Protein 4BHQ (pdb70)

B-factor: mean 33.42, std 15.07, range [14.33, 105.82]

Secondary structure (DSSP, 8-state):
---HHHHHHHHHHHS--GGG--SEEEEEEEEEEPPHHHHHHHHHTTGGGG--EEEEEEEEEEESSHHHHHHHHHHTTS-TTEEEEEEEEEEETTTTEEEEEEEEEEE--/--HHHHHHHHHHHS----EEEEEEEEEEPPHHHHHHHHHTTGGGG--EEEEEEEEEEESSHHHHHHHHHHTTS-TTEEEEEEEEEEETTTTEEEEEEEEEEES------

Nearest PDB structures (foldseek):
  4bhq-assembly1_A  TM=1.009E+00  e=3.876E-21  Thermus thermophilus HB8
  4bhq-assembly1_B  TM=9.911E-01  e=1.608E-18  Thermus thermophilus HB8
  2rjz-assembly1_B  TM=4.672E-01  e=9.359E-01  Pseudomonas aeruginosa PAO1
  6lun-assembly1_A  TM=3.447E-01  e=5.238E+00  Homo sapiens
  4bhq-assembly1_B  TM=1.009E+00  e=6.689E-21  Thermus thermophilus HB8

Foldseek 3Di:
DDQVQQVVQVVVQPPADPPSDDQKGWRGKDKDFDDQVVLCVCLVVCALNSARFGMKIKTKIKGQDPVRVVVVQVVQNPDPFKGKAWDDWDQPVVVRIIIGIIMMTGHPD/DLVQQVVQVVVCVPPPHFKGWRGKDKDFDDQVRLVVCLVVCAQNSARFGMKIKTKIKGLDPVRVVVVQVVQPPDSFKGKDWPDWDDDPVVNIIIGIMMMTGHDDDDDDD

Sequence (218 aa):
AVPWSQYLAAFINQIPRAGGRLEVALRSVSARALSEEEAARLAQEGTYDGKRIRVEFALQGEALSREALVRFIRAFETSPRFGIEFQGASLDEGRGLYTFSARVGVTGGVPWSQYLAAFINQIPRLEVALRSVSARALSEEEAARLAQEGTYDGKRIRVEFALQGEALSREALVRFIRAFETSPRFGIEFQGASLDEGRGLYTFSARVGVTGGESGAR

Structure (mmCIF, N/CA/C/O backbone):
data_4BHQ
#
_entry.id   4BHQ
#
_cell.length_a   67.830
_cell.length_b   67.830
_cell.length_c   147.240
_cell.angle_alpha   90.00
_cell.angle_beta   90.00
_cell.angle_gamma   90.00
#
_symmetry.space_group_name_H-M   'I 41'
#
loop_
_entity.id
_entity.type
_entity.pdbx_description
1 polymer 'COMPETENCE PROTEIN PILN'
2 non-polymer 'MAGNESIUM ION'
3 water water
#
loop_
_atom_site.group_PDB
_atom_site.id
_atom_site.type_symbol
_atom_site.label_atom_id
_atom_site.label_alt_id
_atom_site.label_comp_id
_atom_site.label_asym_id
_atom_site.label_entity_id
_atom_site.label_seq_id
_atom_site.pdbx_PDB_ins_code
_atom_site.Cartn_x
_atom_site.Cartn_y
_atom_site.Cartn_z
_atom_site.occupancy
_atom_site.B_iso_or_equiv
_atom_site.auth_seq_id
_atom_site.auth_comp_id
_atom_site.auth_asym_id
_atom_site.auth_atom_id
_atom_site.pdbx_PDB_model_num
ATOM 1 N N . ALA A 1 50 ? 52.035 35.626 -17.479 1.00 54.49 94 ALA A N 1
ATOM 2 C CA . ALA A 1 50 ? 52.053 35.575 -18.963 1.00 55.72 94 ALA A CA 1
ATOM 3 C C . ALA A 1 50 ? 53.502 35.754 -19.452 1.00 49.21 94 ALA A C 1
ATOM 4 O O . ALA A 1 50 ? 54.273 34.814 -19.465 1.00 54.82 94 ALA A O 1
ATOM 6 N N . VAL A 1 51 ? 53.871 36.963 -19.840 1.00 39.23 95 VAL A N 1
ATOM 7 C CA . VAL A 1 51 ? 55.235 37.282 -20.215 1.00 34.44 95 VAL A CA 1
ATOM 8 C C . VAL A 1 51 ? 56.109 37.418 -18.936 1.00 29.42 95 VAL A C 1
ATOM 9 O O . VAL A 1 51 ? 55.812 38.226 -18.070 1.00 31.52 95 VAL A O 1
ATOM 13 N N . PRO A 1 52 ? 57.225 36.680 -18.841 1.00 26.71 96 PRO A N 1
ATOM 14 C CA . PRO A 1 52 ? 58.083 36.863 -17.651 1.00 22.89 96 PRO A CA 1
ATOM 15 C C . PRO A 1 52 ? 58.934 38.175 -17.743 1.00 21.52 96 PRO A C 1
ATOM 16 O O . PRO A 1 52 ? 60.173 38.118 -17.983 1.00 20.90 96 PRO A O 1
ATOM 20 N N . TRP A 1 53 ? 58.273 39.298 -17.559 1.00 19.73 97 TRP A N 1
ATOM 21 C CA . TRP A 1 53 ? 58.912 40.626 -17.684 1.00 21.41 97 TRP A CA 1
ATOM 22 C C . TRP A 1 53 ? 60.125 40.776 -16.863 1.00 19.72 97 TRP A C 1
ATOM 23 O O . TRP A 1 53 ? 61.089 41.380 -17.287 1.00 18.02 97 TRP A O 1
ATOM 34 N N . SER A 1 54 ? 60.123 40.200 -15.652 1.00 17.12 98 SER A N 1
ATOM 35 C CA . SER A 1 54 ? 61.219 40.386 -14.720 1.00 18.82 98 SER A CA 1
ATOM 36 C C . SER A 1 54 ? 62.543 39.806 -15.226 1.00 17.28 98 SER A C 1
ATOM 37 O O . SER A 1 54 ? 63.635 40.352 -14.966 1.00 18.87 98 SER A O 1
ATOM 40 N N . GLN A 1 55 ? 62.436 38.777 -16.037 1.00 19.16 99 GLN A N 1
ATOM 41 C CA . GLN A 1 55 ? 63.644 38.150 -16.675 1.00 21.04 99 GLN A CA 1
ATOM 42 C C . GLN A 1 55 ? 64.114 38.953 -17.905 1.00 19.72 99 GLN A C 1
ATOM 43 O O . GLN A 1 55 ? 65.316 39.074 -18.148 1.00 20.76 99 GLN A O 1
ATOM 49 N N . TYR A 1 56 ? 63.173 39.460 -18.698 1.00 20.36 100 TYR A N 1
ATOM 50 C CA . TYR A 1 56 ? 63.530 40.259 -19.877 1.00 18.89 100 TYR A CA 1
ATOM 51 C C . TYR A 1 56 ? 64.193 41.553 -19.424 1.00 19.50 100 TYR A C 1
ATOM 52 O O . TYR A 1 56 ? 65.178 41.992 -20.008 1.00 19.01 100 TYR A O 1
ATOM 61 N N . LEU A 1 57 ? 63.598 42.192 -18.400 1.00 19.42 101 LEU A N 1
ATOM 62 C CA . LEU A 1 57 ? 64.218 43.402 -17.815 1.00 17.89 101 LEU A CA 1
ATOM 63 C C . LEU A 1 57 ? 65.585 43.091 -17.211 1.00 17.62 101 LEU A C 1
ATOM 64 O O . LEU A 1 57 ? 66.560 43.882 -17.423 1.00 19.97 101 LEU A O 1
ATOM 69 N N . ALA A 1 58 ? 65.712 42.019 -16.466 1.00 17.64 102 ALA A N 1
ATOM 70 C CA . ALA A 1 58 ? 67.095 41.698 -15.941 1.00 19.31 102 ALA A CA 1
ATOM 71 C C . ALA A 1 58 ? 68.093 41.556 -17.105 1.00 17.60 102 ALA A C 1
ATOM 72 O O . ALA A 1 58 ? 69.185 42.068 -17.043 1.00 15.93 102 ALA A O 1
ATOM 74 N N . ALA A 1 59 ? 67.697 40.816 -18.154 1.00 17.06 103 ALA A N 1
ATOM 75 C CA . ALA A 1 59 ? 68.578 40.591 -19.286 1.00 17.17 103 ALA A CA 1
ATOM 76 C C . ALA A 1 59 ? 68.943 41.914 -19.975 1.00 17.43 103 ALA A C 1
ATOM 77 O O . ALA A 1 59 ? 70.095 42.122 -20.352 1.00 18.11 103 ALA A O 1
ATOM 79 N N . PHE A 1 60 ? 67.958 42.780 -20.158 1.00 17.98 104 PHE A N 1
ATOM 80 C CA . PHE A 1 60 ? 68.217 44.122 -20.768 1.00 18.53 104 PHE A CA 1
ATOM 81 C C . PHE A 1 60 ? 69.219 44.897 -19.956 1.00 18.87 104 PHE A C 1
ATOM 82 O O . PHE A 1 60 ? 70.199 45.466 -20.483 1.00 17.69 104 PHE A O 1
ATOM 90 N N . ILE A 1 61 ? 69.021 44.927 -18.626 1.00 17.66 105 ILE A N 1
ATOM 91 C CA . ILE A 1 61 ? 69.955 45.636 -17.757 1.00 16.46 105 ILE A CA 1
ATOM 92 C C . ILE A 1 61 ? 71.362 45.044 -17.809 1.00 18.56 105 ILE A C 1
ATOM 93 O O . ILE A 1 61 ? 72.332 45.781 -17.884 1.00 20.37 105 ILE A O 1
ATOM 98 N N . ASN A 1 62 ? 71.465 43.714 -17.842 1.00 16.73 106 ASN A N 1
ATOM 99 C CA . ASN A 1 62 ? 72.763 43.088 -17.914 1.00 17.73 106 ASN A CA 1
ATOM 100 C C . ASN A 1 62 ? 73.462 43.354 -19.242 1.00 19.19 106 ASN A C 1
ATOM 101 O O . ASN A 1 62 ? 74.703 43.212 -19.332 1.00 19.33 106 ASN A O 1
ATOM 106 N N . GLN A 1 63 ? 72.682 43.690 -20.292 1.00 18.45 107 GLN A N 1
ATOM 107 C CA . GLN A 1 63 ? 73.299 43.953 -21.622 1.00 19.53 107 GLN A CA 1
ATOM 108 C C . GLN A 1 63 ? 73.921 45.361 -21.752 1.00 21.67 107 GLN A C 1
ATOM 109 O O . GLN A 1 63 ? 74.734 45.643 -22.664 1.00 20.56 107 GLN A O 1
ATOM 115 N N . ILE A 1 64 ? 73.499 46.279 -20.882 1.00 19.84 108 ILE A N 1
ATOM 116 C CA . ILE A 1 64 ? 74.008 47.638 -20.916 1.00 18.47 108 ILE A CA 1
ATOM 117 C C . ILE A 1 64 ? 75.500 47.610 -20.670 1.00 20.16 108 ILE A C 1
ATOM 118 O O . ILE A 1 64 ? 75.943 47.074 -19.703 1.00 23.40 108 ILE A O 1
ATOM 123 N N . PRO A 1 65 ? 76.315 48.193 -21.595 1.00 25.69 109 PRO A N 1
ATOM 124 C CA . PRO A 1 65 ? 77.761 47.929 -21.468 1.00 24.67 109 PRO A CA 1
ATOM 125 C C . PRO A 1 65 ? 78.380 48.686 -20.360 1.00 25.13 109 PRO A C 1
ATOM 126 O O . PRO A 1 65 ? 78.000 49.860 -20.127 1.00 23.31 109 PRO A O 1
ATOM 130 N N . ARG A 1 66 ? 79.336 48.048 -19.653 1.00 26.59 110 ARG A N 1
ATOM 131 C CA . ARG A 1 66 ? 80.120 48.780 -18.648 1.00 29.58 110 ARG A CA 1
ATOM 132 C C . ARG A 1 66 ? 81.589 48.781 -19.171 1.00 35.17 110 ARG A C 1
ATOM 133 O O . ARG A 1 66 ? 81.945 47.974 -20.040 1.00 31.74 110 ARG A O 1
ATOM 141 N N . ALA A 1 67 ? 82.413 49.662 -18.648 1.00 42.13 111 ALA A N 1
ATOM 142 C CA . ALA A 1 67 ? 83.820 49.700 -19.036 1.00 49.74 111 ALA A CA 1
ATOM 143 C C . ALA A 1 67 ? 84.506 48.336 -18.864 1.00 48.74 111 ALA A C 1
ATOM 144 O O . ALA A 1 67 ? 84.231 47.564 -17.922 1.00 53.07 111 ALA A O 1
ATOM 146 N N . GLY A 1 68 ? 85.341 48.007 -19.845 1.00 45.57 112 GLY A N 1
ATOM 147 C CA . GLY A 1 68 ? 86.114 46.755 -19.825 1.00 41.17 112 GLY A CA 1
ATOM 148 C C . GLY A 1 68 ? 85.290 45.559 -20.253 1.00 39.91 112 GLY A C 1
ATOM 149 O O . GLY A 1 68 ? 85.772 44.446 -20.181 1.00 40.68 112 GLY A O 1
ATOM 150 N N . GLY A 1 69 ? 84.045 45.762 -20.684 1.00 35.32 113 GLY A N 1
ATOM 151 C CA . GLY A 1 69 ? 83.183 44.630 -21.051 1.00 33.90 113 GLY A CA 1
ATOM 152 C C . GLY A 1 69 ? 82.705 43.866 -19.803 1.00 37.98 113 GLY A C 1
ATOM 153 O O . GLY A 1 69 ? 82.045 42.830 -19.908 1.00 40.95 113 GLY A O 1
ATOM 154 N N . ARG A 1 70 ? 82.975 44.397 -18.612 1.00 37.95 114 ARG A N 1
ATOM 155 C CA . ARG A 1 70 ? 82.701 43.630 -17.409 1.00 41.33 114 ARG A CA 1
ATOM 156 C C . ARG A 1 70 ? 81.306 43.801 -16.776 1.00 41.54 114 ARG A C 1
ATOM 157 O O . ARG A 1 70 ? 80.553 44.709 -17.121 1.00 39.64 114 ARG A O 1
ATOM 165 N N . LEU A 1 71 ? 80.938 42.868 -15.901 1.00 33.07 115 LEU A N 1
ATOM 166 C CA . LEU A 1 71 ? 79.630 42.934 -15.237 1.00 25.44 115 LEU A CA 1
ATOM 167 C C . LEU A 1 71 ? 79.770 42.378 -13.815 1.00 25.39 115 LEU A C 1
ATOM 168 O O . LEU A 1 71 ? 79.591 41.181 -13.612 1.00 21.29 115 LEU A O 1
ATOM 173 N N . GLU A 1 72 ? 80.069 43.212 -12.834 1.00 21.95 116 GLU A N 1
ATOM 174 C CA . GLU A 1 72 ? 80.393 42.664 -11.532 1.00 25.76 116 GLU A CA 1
ATOM 175 C C . GLU A 1 72 ? 79.160 42.218 -10.740 1.00 22.64 116 GLU A C 1
ATOM 176 O O . GLU A 1 72 ? 79.284 41.428 -9.818 1.00 22.71 116 GLU A O 1
ATOM 182 N N . VAL A 1 73 ? 78.013 42.768 -11.093 1.00 21.53 117 VAL A N 1
ATOM 183 C CA . VAL A 1 73 ? 76.697 42.350 -10.609 1.00 21.68 117 VAL A CA 1
AT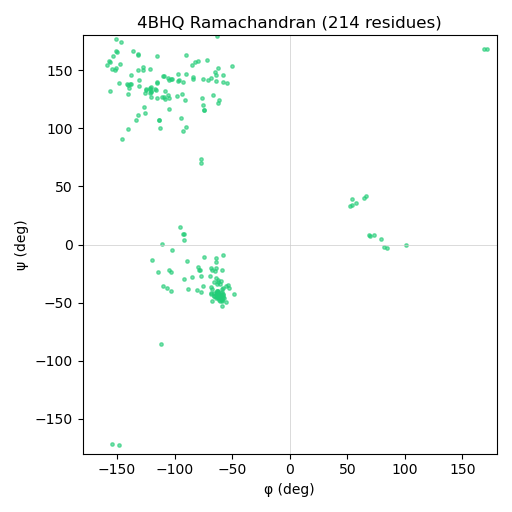OM 184 C C . VAL A 1 73 ? 75.757 42.069 -11.778 1.00 22.06 117 VAL A C 1
ATOM 185 O O . VAL A 1 73 ? 75.471 42.954 -12.628 1.00 22.18 117 VAL A O 1
ATOM 189 N N . ALA A 1 74 ? 75.297 40.831 -11.862 1.00 18.71 118 ALA A N 1
ATOM 190 C CA . ALA A 1 74 ? 74.314 40.471 -12.913 1.00 20.71 118 ALA A CA 1
ATOM 191 C C . ALA A 1 74 ? 72.966 40.235 -12.300 1.00 23.69 118 ALA A C 1
ATOM 192 O O . ALA A 1 74 ? 72.838 39.480 -11.308 1.00 20.35 118 ALA A O 1
ATOM 194 N N . LEU A 1 75 ? 71.919 40.825 -12.884 1.00 22.23 119 LEU A N 1
ATOM 195 C CA . LEU A 1 75 ? 70.593 40.583 -12.350 1.00 23.39 119 LEU A CA 1
ATOM 196 C C . LEU A 1 75 ? 69.954 39.368 -13.040 1.00 21.82 119 LEU A C 1
ATOM 197 O O . LEU A 1 75 ? 70.134 39.158 -14.227 1.00 23.43 119 LEU A O 1
ATOM 202 N N . ARG A 1 76 ? 69.138 38.615 -12.295 1.00 20.00 120 ARG A N 1
ATOM 203 C CA . ARG A 1 76 ? 68.438 37.457 -12.792 1.00 18.15 120 ARG A CA 1
ATOM 204 C C . ARG A 1 76 ? 66.952 37.686 -12.792 1.00 21.30 120 ARG A C 1
ATOM 205 O O . ARG A 1 76 ? 66.177 37.023 -13.544 1.00 22.21 120 ARG A O 1
ATOM 213 N N . SER A 1 77 ? 66.505 38.602 -11.941 1.00 19.94 121 SER A N 1
ATOM 214 C CA . SER A 1 77 ? 65.081 38.945 -11.917 1.00 19.98 121 SER A CA 1
ATOM 215 C C . SER A 1 77 ? 64.934 40.322 -11.362 1.00 20.16 121 SER A C 1
ATOM 216 O O . SER A 1 77 ? 65.553 40.672 -10.353 1.00 19.60 121 SER A O 1
ATOM 219 N N . VAL A 1 78 ? 64.150 41.141 -12.040 1.00 20.72 122 VAL A N 1
ATOM 220 C CA . VAL A 1 78 ? 63.843 42.471 -11.526 1.00 21.80 122 VAL A CA 1
ATOM 221 C C . VAL A 1 78 ? 62.339 42.691 -11.668 1.00 23.89 122 VAL A C 1
ATOM 222 O O . VAL A 1 78 ? 61.837 42.919 -12.799 1.00 20.17 122 VAL A O 1
ATOM 226 N N . SER A 1 79 ? 61.616 42.654 -10.558 1.00 20.52 123 SER A N 1
ATOM 227 C CA . SER A 1 79 ? 60.149 42.812 -10.604 1.00 19.71 123 SER A CA 1
ATOM 228 C C . SER A 1 79 ? 59.832 44.160 -9.982 1.00 20.79 123 SER A C 1
ATOM 229 O O . SER A 1 79 ? 60.515 44.622 -9.103 1.00 26.51 123 SER A O 1
ATOM 232 N N . ALA A 1 80 ? 58.836 44.843 -10.476 1.00 23.35 124 ALA A N 1
ATOM 233 C CA . ALA A 1 80 ? 58.466 46.160 -9.976 1.00 25.31 124 ALA A CA 1
ATOM 234 C C . ALA A 1 80 ? 57.025 46.111 -9.509 1.00 27.54 124 ALA A C 1
ATOM 235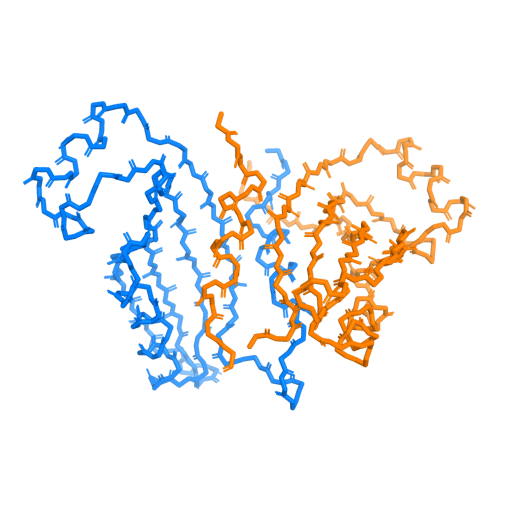 O O . ALA A 1 80 ? 56.233 45.344 -10.037 1.00 27.73 124 ALA A O 1
ATOM 237 N N . ARG A 1 81 ? 56.673 46.943 -8.527 1.00 25.34 125 ARG A N 1
ATOM 238 C CA . ARG A 1 81 ? 55.270 47.065 -8.164 1.00 27.53 125 ARG A CA 1
ATOM 239 C C . ARG A 1 81 ? 55.037 48.437 -7.546 1.00 28.16 125 ARG A C 1
ATOM 240 O O . ARG A 1 81 ? 55.927 48.991 -6.930 1.00 26.90 125 ARG A O 1
ATOM 248 N N . ALA A 1 82 ? 53.819 48.954 -7.691 1.00 32.75 126 ALA A N 1
ATOM 249 C CA . ALA A 1 82 ? 53.488 50.268 -7.077 1.00 30.98 126 ALA A CA 1
ATOM 250 C C . ALA A 1 82 ? 52.825 50.058 -5.749 1.00 30.53 126 ALA A C 1
ATOM 251 O O . ALA A 1 82 ? 52.060 49.140 -5.568 1.00 34.57 126 ALA A O 1
ATOM 253 N N . LEU A 1 83 ? 53.154 50.900 -4.790 1.00 33.88 127 LEU A N 1
ATOM 254 C CA . LEU A 1 83 ? 52.597 50.749 -3.423 1.00 37.34 127 LEU A CA 1
ATOM 255 C C . LEU A 1 83 ? 51.327 51.601 -3.261 1.00 41.26 127 LEU A C 1
ATOM 256 O O . LEU A 1 83 ? 51.320 52.779 -3.605 1.00 35.14 127 LEU A O 1
ATOM 261 N N . SER A 1 84 ? 50.246 50.977 -2.755 1.00 43.44 128 SER A N 1
ATOM 262 C CA . SER A 1 84 ? 49.137 51.749 -2.152 1.00 42.45 128 SER A CA 1
ATOM 263 C C . SER A 1 84 ? 49.670 52.745 -1.130 1.00 44.26 128 SER A C 1
ATOM 264 O O . SER A 1 84 ? 50.767 52.579 -0.517 1.00 42.37 128 SER A O 1
ATOM 267 N N . GLU A 1 85 ? 48.917 53.808 -0.939 1.00 53.98 129 GLU A N 1
ATOM 268 C CA . GLU A 1 85 ? 49.268 54.886 0.007 1.00 57.97 129 GLU A CA 1
ATOM 269 C C . GLU A 1 85 ? 49.404 54.317 1.423 1.00 48.35 129 GLU A C 1
ATOM 270 O O . GLU A 1 85 ? 50.307 54.697 2.181 1.00 44.16 129 GLU A O 1
ATOM 276 N N . GLU A 1 86 ? 48.518 53.377 1.739 1.00 53.71 130 GLU A N 1
ATOM 277 C CA . GLU A 1 86 ? 48.478 52.711 3.044 1.00 54.52 130 GLU A CA 1
ATOM 278 C C . GLU A 1 86 ? 49.740 51.931 3.268 1.00 52.49 130 GLU A C 1
ATOM 279 O O . GLU A 1 86 ? 50.331 51.992 4.347 1.00 54.99 130 GLU A O 1
ATOM 285 N N . GLU A 1 87 ? 50.164 51.185 2.244 1.00 50.61 131 GLU A N 1
ATOM 286 C CA . GLU A 1 87 ? 51.336 50.342 2.435 1.00 52.88 131 GLU A CA 1
ATOM 287 C C . GLU A 1 87 ? 52.571 51.238 2.590 1.00 46.70 131 GLU A C 1
ATOM 288 O O . GLU A 1 87 ? 53.422 51.021 3.493 1.00 44.70 131 GLU A O 1
ATOM 294 N N . ALA A 1 88 ? 52.636 52.276 1.760 1.00 39.08 132 ALA A N 1
ATOM 295 C CA . ALA A 1 88 ? 53.774 53.198 1.855 1.00 40.23 132 ALA A CA 1
ATOM 296 C C . ALA A 1 88 ? 53.821 53.848 3.219 1.00 40.88 132 ALA A C 1
ATOM 297 O O . ALA A 1 88 ? 54.896 53.975 3.829 1.00 41.74 132 ALA A O 1
ATOM 299 N N . ALA A 1 89 ? 52.649 54.272 3.720 1.00 49.01 133 ALA A N 1
ATOM 300 C CA . ALA A 1 89 ? 52.564 54.813 5.096 1.00 50.55 133 ALA A CA 1
ATOM 301 C C . ALA A 1 89 ? 53.031 53.811 6.199 1.00 47.15 133 ALA A C 1
ATOM 302 O O . ALA A 1 89 ? 53.872 54.143 7.018 1.00 52.46 133 ALA A O 1
ATOM 304 N N . ARG A 1 90 ? 52.542 52.571 6.161 1.00 43.75 134 ARG A N 1
ATOM 305 C CA . ARG A 1 90 ? 53.016 51.528 7.081 1.00 40.72 134 ARG A CA 1
ATOM 306 C C . ARG A 1 90 ? 54.496 51.226 6.977 1.00 42.18 134 ARG A C 1
ATOM 307 O O . ARG A 1 90 ? 55.171 51.036 8.014 1.00 47.51 134 ARG A O 1
ATOM 315 N N . LEU A 1 91 ? 55.025 51.127 5.747 1.00 36.61 135 LEU A N 1
ATOM 316 C CA . LEU A 1 91 ? 56.498 50.863 5.578 1.00 34.72 135 LEU A CA 1
ATOM 317 C C . LEU A 1 91 ? 57.302 52.010 6.149 1.00 30.52 135 LEU A C 1
ATOM 318 O O . LEU A 1 91 ? 58.354 51.786 6.768 1.00 39.30 135 LEU A O 1
ATOM 323 N N . ALA A 1 92 ? 56.860 53.240 5.890 1.00 33.11 136 ALA A N 1
ATOM 324 C CA . ALA A 1 92 ? 57.572 54.406 6.355 1.00 39.08 136 ALA A CA 1
ATOM 325 C C . ALA A 1 92 ? 57.590 54.424 7.893 1.00 46.58 136 ALA A C 1
ATOM 326 O O . ALA A 1 92 ? 58.612 54.808 8.478 1.00 42.12 136 ALA A O 1
ATOM 328 N N . GLN A 1 93 ? 56.477 54.052 8.531 1.00 56.82 137 GLN A N 1
ATOM 329 C CA . GLN A 1 93 ? 56.395 54.124 9.999 1.00 60.60 137 GLN A CA 1
ATOM 330 C C . GLN A 1 93 ? 57.189 52.982 10.587 1.00 66.28 137 GLN A C 1
ATOM 331 O O . GLN A 1 93 ? 57.840 53.139 11.622 1.00 68.35 137 GLN A O 1
ATOM 337 N N . GLU A 1 94 ? 57.162 51.841 9.906 1.00 63.84 138 GLU A N 1
ATOM 338 C CA . 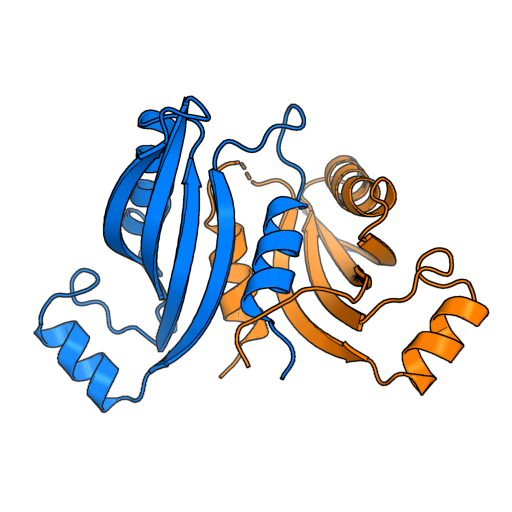GLU A 1 94 ? 57.967 50.697 10.311 1.00 56.95 138 GLU A CA 1
ATOM 339 C C . GLU A 1 94 ? 59.472 50.964 10.213 1.00 54.99 138 GLU A C 1
ATOM 340 O O . GLU A 1 94 ? 60.272 50.180 10.721 1.00 55.10 138 GLU A O 1
ATOM 346 N N . GLY A 1 95 ? 59.868 52.068 9.566 1.00 49.26 139 GLY A N 1
ATOM 347 C CA . GLY A 1 95 ? 61.309 52.375 9.408 1.00 44.43 139 GLY A CA 1
ATOM 348 C C . GLY A 1 95 ? 62.030 51.725 8.230 1.00 44.62 139 GLY A C 1
ATOM 349 O O . GLY A 1 95 ? 63.198 51.986 8.003 1.00 46.99 139 GLY A O 1
ATOM 350 N N . THR A 1 96 ? 61.333 50.887 7.460 1.00 42.51 140 THR A N 1
ATOM 351 C CA . THR A 1 96 ? 61.910 50.319 6.257 1.00 41.55 140 THR A CA 1
ATOM 352 C C . THR A 1 96 ? 62.350 51.458 5.299 1.00 39.21 140 THR A C 1
ATOM 353 O O . THR A 1 96 ? 61.706 52.511 5.238 1.00 41.08 140 THR A O 1
ATOM 357 N N . TYR A 1 97 ? 63.442 51.233 4.566 1.00 36.59 141 TYR A N 1
ATOM 358 C CA . TYR A 1 97 ? 63.935 52.225 3.614 1.00 36.49 141 TYR A CA 1
ATOM 359 C C . TYR A 1 97 ? 64.136 53.572 4.321 1.00 42.37 141 TYR A C 1
ATOM 360 O O . TYR A 1 97 ? 63.837 54.631 3.745 1.00 38.52 141 TYR A O 1
ATOM 369 N N . ASP A 1 98 ? 64.641 53.510 5.559 1.00 45.61 142 ASP A N 1
ATOM 370 C CA . ASP A 1 98 ? 64.950 54.688 6.399 1.00 51.20 142 ASP A CA 1
ATOM 371 C C . ASP A 1 98 ? 63.798 55.617 6.517 1.00 48.72 142 ASP A C 1
ATOM 372 O O . ASP A 1 98 ? 64.000 56.828 6.530 1.00 52.32 142 ASP A O 1
ATOM 377 N N . GLY A 1 99 ? 62.593 55.076 6.521 1.00 44.75 143 GLY A N 1
ATOM 378 C CA . GLY A 1 99 ? 61.399 55.902 6.672 1.00 40.69 143 GLY A CA 1
ATOM 379 C C . GLY A 1 99 ? 61.040 56.814 5.529 1.00 41.83 143 GLY A C 1
ATOM 380 O O . GLY A 1 99 ? 60.099 57.589 5.633 1.00 45.16 143 GLY A O 1
ATOM 381 N N . LYS A 1 100 ? 61.733 56.702 4.399 1.00 43.21 144 LYS A N 1
ATOM 382 C CA . LYS A 1 100 ? 61.260 57.349 3.180 1.00 41.08 144 LYS A CA 1
ATOM 383 C C . LYS A 1 100 ? 59.914 56.760 2.736 1.00 42.91 144 LYS A C 1
ATOM 384 O O . LYS A 1 100 ? 59.640 55.576 2.976 1.00 38.94 144 LYS A O 1
ATOM 390 N N . ARG A 1 101 ? 59.066 57.594 2.157 1.00 44.19 145 ARG A N 1
ATOM 391 C CA . ARG A 1 101 ? 57.812 57.118 1.686 1.00 54.93 145 ARG A CA 1
ATOM 392 C C . ARG A 1 101 ? 57.969 56.762 0.196 1.00 51.16 145 ARG A C 1
ATOM 393 O O . ARG A 1 101 ? 58.039 57.610 -0.706 1.00 51.00 145 ARG A O 1
ATOM 401 N N . ILE A 1 102 ? 57.946 55.447 -0.003 1.00 42.01 146 ILE A N 1
ATOM 402 C CA . ILE A 1 102 ? 58.244 54.810 -1.240 1.00 34.03 146 ILE A CA 1
ATOM 403 C C . ILE A 1 102 ? 57.014 54.810 -2.092 1.00 36.11 146 ILE A C 1
ATOM 404 O O . ILE A 1 102 ? 55.897 54.609 -1.613 1.00 38.51 146 ILE A O 1
ATOM 409 N N . ARG A 1 103 ? 57.225 54.976 -3.388 1.00 35.49 147 ARG A N 1
ATOM 410 C CA . ARG A 1 103 ? 56.131 54.901 -4.342 1.00 33.09 147 ARG A CA 1
ATOM 411 C C . ARG A 1 103 ? 56.170 53.569 -5.169 1.00 34.21 147 ARG A C 1
ATOM 412 O O . ARG A 1 103 ? 55.148 52.965 -5.486 1.00 27.60 147 ARG A O 1
ATOM 420 N N . VAL A 1 104 ? 57.382 53.131 -5.509 1.00 30.20 148 VAL A N 1
ATOM 421 C CA . VAL A 1 104 ? 57.560 51.910 -6.260 1.00 29.16 148 VAL A CA 1
ATOM 422 C C . VAL A 1 104 ? 58.621 51.000 -5.606 1.00 23.80 148 VAL A C 1
ATOM 423 O O . VAL A 1 104 ? 59.631 51.469 -5.099 1.00 24.86 148 VAL A O 1
ATOM 427 N N . GLU A 1 105 ? 58.374 49.707 -5.632 1.00 21.25 149 GLU A N 1
ATOM 428 C CA . GLU A 1 105 ? 59.360 48.772 -5.102 1.00 22.86 149 GLU A CA 1
ATOM 429 C C . GLU A 1 105 ? 59.805 47.777 -6.156 1.00 23.05 149 GLU A C 1
ATOM 430 O O . GLU A 1 105 ? 58.960 47.167 -6.847 1.00 25.25 149 GLU A O 1
ATOM 436 N N . PHE A 1 106 ? 61.119 47.568 -6.217 1.00 20.45 150 PHE A N 1
ATOM 437 C CA . PHE A 1 106 ? 61.716 46.575 -7.122 1.00 21.70 150 PHE A CA 1
ATOM 438 C C . PHE A 1 106 ? 62.217 45.410 -6.305 1.00 22.12 150 PHE A C 1
ATOM 439 O O . PHE A 1 106 ? 62.971 45.615 -5.363 1.00 25.61 150 PHE A O 1
ATOM 447 N N . ALA A 1 107 ? 61.775 44.207 -6.632 1.00 20.55 151 ALA A N 1
ATOM 448 C CA . ALA A 1 107 ? 62.359 43.011 -6.014 1.00 20.94 151 ALA A CA 1
ATOM 449 C C . ALA A 1 107 ? 63.409 42.395 -6.927 1.00 21.52 151 ALA A C 1
ATOM 450 O O . ALA A 1 107 ? 63.135 42.121 -8.117 1.00 19.83 151 ALA A O 1
ATOM 452 N N . LEU A 1 108 ? 64.594 42.171 -6.377 1.00 16.46 152 LEU A N 1
ATOM 453 C CA . LEU A 1 108 ? 65.791 41.802 -7.135 1.00 19.88 152 LEU A CA 1
ATOM 454 C C . LEU A 1 108 ? 66.360 40.459 -6.711 1.00 18.39 152 LEU A C 1
ATOM 455 O O . LEU A 1 108 ? 66.588 40.227 -5.481 1.00 19.42 152 LEU A O 1
ATOM 460 N N . GLN A 1 109 ? 66.630 39.620 -7.696 1.00 17.69 153 GLN A N 1
ATOM 461 C CA . GLN A 1 109 ? 67.470 38.405 -7.489 1.00 18.21 153 GLN A CA 1
ATOM 462 C C . GLN A 1 109 ? 68.667 38.629 -8.355 1.00 22.03 153 GLN A C 1
ATOM 463 O O . GLN A 1 109 ? 68.533 39.017 -9.562 1.00 21.66 153 GLN A O 1
ATOM 469 N N . GLY A 1 110 ? 69.851 38.394 -7.824 1.00 18.00 154 GLY A N 1
ATOM 470 C CA . GLY A 1 110 ? 71.060 38.621 -8.616 1.00 18.96 154 GLY A CA 1
ATOM 471 C C . GLY A 1 110 ? 72.268 37.806 -8.215 1.00 20.11 154 GLY A C 1
ATOM 472 O O . GLY A 1 110 ? 72.193 36.908 -7.345 1.00 18.23 154 GLY A O 1
ATOM 473 N N . GLU A 1 111 ? 73.387 38.136 -8.801 1.00 22.46 155 GLU A N 1
ATOM 474 C CA . GLU A 1 111 ? 74.657 37.446 -8.619 1.00 19.73 155 GLU A CA 1
ATOM 475 C C . GLU A 1 111 ? 75.694 38.571 -8.600 1.00 22.33 155 GLU A C 1
ATOM 476 O O . GLU A 1 111 ? 75.611 39.477 -9.440 1.00 24.41 155 GLU A O 1
ATOM 482 N N . ALA A 1 112 ? 76.665 38.456 -7.691 1.00 19.55 156 ALA A N 1
ATOM 483 C CA . ALA A 1 112 ? 77.738 39.424 -7.535 1.00 19.50 156 ALA A CA 1
ATOM 484 C C . ALA A 1 112 ? 79.048 38.663 -7.644 1.00 21.58 156 ALA A C 1
ATOM 485 O O . ALA A 1 112 ? 79.219 37.550 -7.061 1.00 21.09 156 ALA A O 1
ATOM 487 N N . LEU A 1 113 ? 79.979 39.205 -8.425 1.00 20.71 157 LEU A N 1
ATOM 488 C CA . LEU A 1 113 ? 81.260 38.563 -8.676 1.00 23.57 157 LEU A CA 1
ATOM 489 C C . LEU A 1 113 ? 82.096 38.402 -7.364 1.00 22.28 157 LEU A C 1
ATOM 490 O O . LEU A 1 113 ? 82.912 37.507 -7.248 1.00 25.85 157 LEU A O 1
ATOM 495 N N . SER A 1 114 ? 81.935 39.305 -6.423 1.00 23.33 158 SER A N 1
ATOM 496 C CA . SER A 1 114 ? 82.744 39.284 -5.204 1.00 25.80 158 SER A CA 1
ATOM 497 C C . SER A 1 114 ? 81.890 39.900 -4.130 1.00 24.24 158 SER A C 1
ATOM 498 O O . SER A 1 114 ? 80.877 40.583 -4.445 1.00 23.10 158 SER A O 1
ATOM 501 N N . ARG A 1 115 ? 82.311 39.736 -2.876 1.00 23.23 159 ARG A N 1
ATOM 502 C CA . ARG A 1 115 ? 81.667 40.373 -1.674 1.00 25.30 159 ARG A CA 1
ATOM 503 C C . ARG A 1 115 ? 81.697 41.900 -1.844 1.00 23.81 159 ARG A C 1
ATOM 504 O O . ARG A 1 115 ? 80.737 42.613 -1.539 1.00 22.60 159 ARG A O 1
ATOM 512 N N . GLU A 1 116 ? 82.827 42.392 -2.352 1.00 20.77 160 GLU A N 1
ATOM 513 C CA . GLU A 1 116 ? 83.046 43.855 -2.506 1.00 24.84 160 GLU A CA 1
ATOM 514 C C . GLU A 1 116 ? 82.066 44.429 -3.601 1.00 21.40 160 GLU A C 1
ATOM 515 O O . GLU A 1 116 ? 81.535 45.510 -3.437 1.00 21.93 160 GLU A O 1
ATOM 521 N N . ALA A 1 117 ? 81.821 43.687 -4.679 1.00 22.36 161 ALA A N 1
ATOM 522 C CA . ALA A 1 117 ? 80.836 44.139 -5.720 1.00 20.58 161 ALA A CA 1
ATOM 523 C C . ALA A 1 117 ? 79.434 44.230 -5.126 1.00 20.39 161 ALA A C 1
ATOM 524 O O . ALA A 1 117 ? 78.690 45.159 -5.372 1.00 19.33 161 ALA A O 1
ATOM 526 N N . LEU A 1 118 ? 79.097 43.250 -4.271 1.00 22.19 162 LEU A N 1
ATOM 527 C CA . LEU A 1 118 ? 77.771 43.245 -3.596 1.00 22.66 162 LEU A CA 1
ATOM 528 C C . LEU A 1 118 ? 77.634 44.465 -2.665 1.00 23.86 162 LEU A C 1
ATOM 529 O O . LEU A 1 118 ? 76.615 45.176 -2.667 1.00 23.34 162 LEU A O 1
ATOM 534 N N . VAL A 1 119 ? 78.670 44.712 -1.882 1.00 21.25 163 VAL A N 1
ATOM 535 C CA . VAL A 1 119 ? 78.648 45.889 -0.989 1.00 24.31 163 VAL A CA 1
ATOM 536 C C . VAL A 1 119 ? 78.531 47.208 -1.765 1.00 20.43 163 VAL A C 1
ATOM 537 O O . VAL A 1 119 ? 77.739 48.075 -1.400 1.00 20.84 163 VAL A O 1
ATOM 541 N N . ARG A 1 120 ? 79.292 47.355 -2.838 1.00 20.73 164 ARG A N 1
ATOM 542 C CA . ARG A 1 120 ? 79.117 48.567 -3.715 1.00 24.16 164 ARG A CA 1
ATOM 543 C C . ARG A 1 120 ? 77.700 48.717 -4.275 1.00 20.88 164 ARG A C 1
ATOM 544 O O . ARG A 1 120 ? 77.169 49.823 -4.347 1.00 22.80 164 ARG A O 1
ATOM 552 N N . PHE A 1 121 ? 77.070 47.591 -4.625 1.00 21.80 165 PHE A N 1
ATOM 553 C CA . PHE A 1 121 ? 75.695 47.620 -5.185 1.00 20.82 165 PHE A CA 1
ATOM 554 C C . PHE A 1 121 ? 74.760 48.077 -4.106 1.00 25.68 165 PHE A C 1
ATOM 555 O O . PHE A 1 121 ? 73.908 48.997 -4.323 1.00 22.95 165 PHE A O 1
ATOM 563 N N . ILE A 1 122 ? 74.880 47.466 -2.920 1.00 21.80 166 ILE A N 1
ATOM 564 C CA . ILE A 1 122 ? 73.982 47.843 -1.828 1.00 21.60 166 ILE A CA 1
ATOM 565 C C . ILE A 1 122 ? 74.151 49.325 -1.502 1.00 23.50 166 ILE A C 1
ATOM 566 O O . ILE A 1 122 ? 73.135 50.071 -1.385 1.00 25.01 166 ILE A O 1
ATOM 571 N N . ARG A 1 123 ? 75.391 49.771 -1.390 1.00 23.98 167 ARG A N 1
ATOM 572 C CA . ARG A 1 123 ? 75.650 51.185 -0.951 1.00 27.77 167 ARG A CA 1
ATOM 573 C C . ARG A 1 123 ? 75.141 52.186 -1.976 1.00 30.72 167 ARG A C 1
ATOM 574 O O . ARG A 1 123 ? 74.732 53.267 -1.601 1.00 30.05 167 ARG A O 1
ATOM 582 N N . ALA A 1 124 ? 75.177 51.827 -3.280 1.00 26.06 168 ALA A N 1
ATOM 583 C CA . ALA A 1 124 ? 74.627 52.764 -4.307 1.00 25.51 168 ALA A CA 1
ATOM 584 C C . ALA A 1 124 ? 73.224 53.147 -3.961 1.00 27.22 168 ALA A C 1
ATOM 585 O O . ALA A 1 124 ? 72.772 54.248 -4.273 1.00 28.24 168 ALA A O 1
ATOM 587 N N . PHE A 1 125 ? 72.452 52.210 -3.368 1.00 21.60 169 PHE A N 1
ATOM 588 C CA . PHE A 1 125 ? 71.050 52.542 -3.110 1.00 23.56 169 PHE A CA 1
ATOM 589 C C . PHE A 1 125 ? 70.802 53.153 -1.713 1.00 31.44 169 PHE A C 1
ATOM 590 O O . PHE A 1 125 ? 69.674 53.402 -1.337 1.00 34.30 169 PHE A O 1
ATOM 598 N N . GLU A 1 126 ? 71.866 53.374 -0.956 1.00 33.07 170 GLU A N 1
ATOM 599 C CA . GLU A 1 126 ? 71.720 53.973 0.366 1.00 43.28 170 GLU A CA 1
ATOM 600 C C . GLU A 1 126 ? 72.114 55.435 0.392 1.00 42.33 170 GLU A C 1
ATOM 601 O O . GLU A 1 126 ? 71.665 56.160 1.242 1.00 51.94 170 GLU A O 1
ATOM 607 N N . THR A 1 127 ? 72.945 55.843 -0.554 1.00 48.09 171 THR A N 1
ATOM 608 C CA . THR A 1 127 ? 73.497 57.156 -0.575 1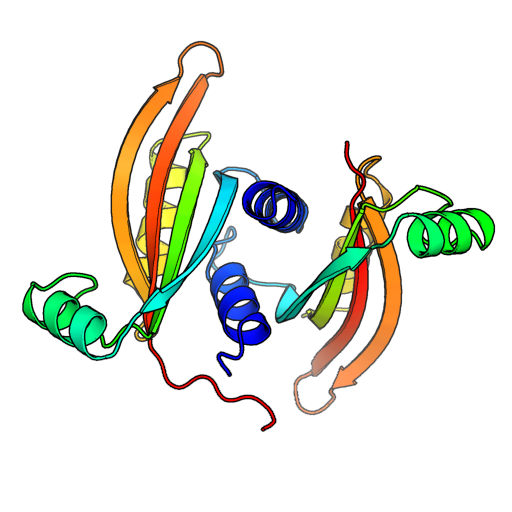.00 49.52 171 THR A CA 1
ATOM 609 C C . THR A 1 127 ? 72.658 58.046 -1.478 1.00 57.69 171 THR A C 1
ATOM 610 O O . THR A 1 127 ? 73.113 59.119 -1.862 1.00 58.77 171 THR A O 1
ATOM 614 N N . SER A 1 128 ? 71.443 57.622 -1.836 1.00 50.75 172 SER A N 1
ATOM 615 C CA . SER A 1 128 ? 70.586 58.503 -2.600 1.00 45.10 172 SER A CA 1
ATOM 616 C C . SER A 1 128 ? 69.268 58.816 -1.890 1.00 47.05 172 SER A C 1
ATOM 617 O O . SER A 1 128 ? 68.596 57.909 -1.392 1.00 47.36 172 SER A O 1
ATOM 620 N N . PRO A 1 129 ? 68.861 60.089 -1.891 1.00 46.54 173 PRO A N 1
ATOM 621 C CA . PRO A 1 129 ? 67.593 60.521 -1.292 1.00 45.46 173 PRO A CA 1
ATOM 622 C C . PRO A 1 129 ? 66.393 59.920 -1.998 1.00 42.26 173 PRO A C 1
ATOM 623 O O . PRO A 1 129 ? 65.302 59.887 -1.447 1.00 43.12 173 PRO A O 1
ATOM 627 N N . ARG A 1 130 ? 66.575 59.464 -3.236 1.00 36.29 174 ARG A N 1
ATOM 628 C CA . ARG A 1 130 ? 65.425 58.944 -3.961 1.00 36.03 174 ARG A CA 1
ATOM 629 C C . ARG A 1 130 ? 65.201 57.396 -3.719 1.00 28.70 174 ARG A C 1
ATOM 630 O O . ARG A 1 130 ? 64.177 56.862 -4.045 1.00 29.52 174 ARG A O 1
ATOM 638 N N . PHE A 1 131 ? 66.216 56.730 -3.147 1.00 23.37 175 PHE A N 1
ATOM 639 C CA . PHE A 1 131 ? 66.233 55.275 -3.017 1.00 25.77 175 PHE A CA 1
ATOM 640 C C . PHE A 1 131 ? 66.494 54.796 -1.613 1.00 26.50 175 PHE A C 1
ATOM 641 O O . PHE A 1 131 ? 67.122 55.489 -0.831 1.00 24.59 175 PHE A O 1
ATOM 649 N N . GLY A 1 132 ? 65.938 53.618 -1.289 1.00 24.68 176 GLY A N 1
ATOM 650 C CA . GLY A 1 132 ? 66.308 52.867 -0.107 1.00 24.16 176 GLY A CA 1
ATOM 651 C C . GLY A 1 132 ? 66.529 51.443 -0.590 1.00 26.52 176 GLY A C 1
ATOM 652 O O . GLY A 1 132 ? 66.081 51.067 -1.694 1.00 21.31 176 GLY A O 1
ATOM 653 N N . ILE A 1 133 ? 67.201 50.645 0.217 1.00 23.60 177 ILE A N 1
ATOM 654 C CA . ILE A 1 133 ? 67.390 49.228 -0.124 1.00 22.77 177 ILE A CA 1
ATOM 655 C C . ILE A 1 133 ? 67.177 48.381 1.135 1.00 26.31 177 ILE A C 1
ATOM 656 O O . ILE A 1 133 ? 67.621 48.767 2.240 1.00 26.60 177 ILE A O 1
ATOM 661 N N . GLU A 1 134 ? 66.485 47.261 0.992 1.00 22.21 178 GLU A N 1
ATOM 662 C CA . GLU A 1 134 ? 66.502 46.246 2.047 1.00 23.76 178 GLU A CA 1
ATOM 663 C C . GLU A 1 134 ? 67.181 45.011 1.543 1.00 24.58 178 GLU A C 1
ATOM 664 O O . GLU A 1 134 ? 66.635 44.309 0.680 1.00 25.50 178 GLU A O 1
ATOM 670 N N . PHE A 1 135 ? 68.400 44.782 2.041 1.00 23.27 179 PHE A N 1
ATOM 671 C CA . PHE A 1 135 ? 69.207 43.605 1.705 1.00 22.84 179 PHE A CA 1
ATOM 672 C C . PHE A 1 135 ? 68.667 42.367 2.403 1.00 21.81 179 PHE A C 1
ATOM 673 O O . PHE A 1 135 ? 68.710 42.309 3.631 1.00 21.19 179 PHE A O 1
ATOM 681 N N . GLN A 1 136 ? 68.171 41.365 1.643 1.00 18.32 180 GLN A N 1
ATOM 682 C CA . GLN A 1 136 ? 67.542 40.197 2.252 1.00 19.04 180 GLN A CA 1
ATOM 683 C C . GLN A 1 136 ? 68.576 39.129 2.556 1.00 20.64 180 GLN A C 1
ATOM 684 O O . GLN A 1 136 ? 68.457 38.380 3.502 1.00 20.17 180 GLN A O 1
ATOM 690 N N . GLY A 1 137 ? 69.538 38.957 1.683 1.00 23.08 181 GLY A N 1
ATOM 691 C CA . GLY A 1 137 ? 70.495 37.905 1.932 1.00 20.12 181 GLY A CA 1
ATOM 692 C C . GLY A 1 137 ? 71.448 37.658 0.753 1.00 21.44 181 GLY A C 1
ATOM 693 O O . GLY A 1 137 ? 71.214 38.114 -0.355 1.00 19.01 181 GLY A O 1
ATOM 694 N N . ALA A 1 138 ? 72.498 36.879 1.015 1.00 17.61 182 ALA A N 1
ATOM 695 C CA . ALA A 1 138 ? 73.453 36.462 -0.007 1.00 18.33 182 ALA A CA 1
ATOM 696 C C . ALA A 1 138 ? 74.024 35.143 0.390 1.00 19.28 182 ALA A C 1
ATOM 697 O O . ALA A 1 138 ? 74.080 34.811 1.549 1.00 17.55 182 ALA A O 1
ATOM 699 N N . SER A 1 139 ? 74.422 34.366 -0.609 1.00 17.93 183 SER A N 1
ATOM 700 C CA . SER A 1 139 ? 74.993 33.078 -0.395 1.00 21.30 183 SER A CA 1
ATOM 701 C C . SER A 1 139 ? 76.142 32.849 -1.375 1.00 18.83 183 SER A C 1
ATOM 702 O O . SER A 1 139 ? 76.045 33.200 -2.559 1.00 19.21 183 SER A O 1
ATOM 705 N N . LEU A 1 140 ? 77.238 32.281 -0.897 1.00 19.25 184 LEU A N 1
ATOM 706 C CA . LEU A 1 140 ? 78.335 31.879 -1.788 1.00 18.51 184 LEU A CA 1
ATOM 707 C C . LEU A 1 140 ? 77.952 30.599 -2.539 1.00 22.85 184 LEU A C 1
ATOM 708 O O . LEU A 1 140 ? 77.661 29.547 -1.937 1.00 19.06 184 LEU A O 1
ATOM 713 N N . ASP A 1 141 ? 77.924 30.698 -3.869 1.00 19.71 185 ASP A N 1
ATOM 714 C CA . ASP A 1 141 ? 77.698 29.510 -4.706 1.00 20.74 185 ASP A CA 1
ATOM 715 C C . ASP A 1 141 ? 79.054 28.944 -4.980 1.00 22.10 185 ASP A C 1
ATOM 716 O O . ASP A 1 141 ? 79.796 29.471 -5.828 1.00 23.30 185 ASP A O 1
ATOM 721 N N . GLU A 1 142 ? 79.423 27.888 -4.254 1.00 24.64 186 GLU A N 1
ATOM 722 C CA . GLU A 1 142 ? 80.810 27.329 -4.363 1.00 26.86 186 GLU A CA 1
ATOM 723 C C . GLU A 1 142 ? 80.991 26.558 -5.681 1.00 32.53 186 GLU A C 1
ATOM 724 O O . GLU A 1 142 ? 82.074 26.281 -6.051 1.00 34.90 186 GLU A O 1
ATOM 730 N N . GLY A 1 143 ? 79.895 26.294 -6.416 1.00 31.63 187 GLY A N 1
ATOM 731 C CA . GLY A 1 143 ? 80.016 25.791 -7.785 1.00 33.17 187 GLY A CA 1
ATOM 732 C C . GLY A 1 143 ? 80.571 26.840 -8.767 1.00 30.86 187 GLY A C 1
ATOM 733 O O . GLY A 1 143 ? 81.172 26.499 -9.753 1.00 38.55 187 GLY A O 1
ATOM 734 N N . ARG A 1 144 ? 80.365 28.115 -8.489 1.00 21.48 188 ARG A N 1
ATOM 735 C CA . ARG A 1 144 ? 80.758 29.152 -9.412 1.00 23.79 188 ARG A CA 1
ATOM 736 C C . ARG A 1 144 ? 81.750 30.118 -8.838 1.00 26.49 188 ARG A C 1
ATOM 737 O O . ARG A 1 144 ? 82.309 30.969 -9.576 1.00 28.24 188 ARG A O 1
ATOM 745 N N . GLY A 1 145 ? 81.940 30.078 -7.519 1.00 25.84 189 GLY A N 1
ATOM 746 C CA . GLY A 1 145 ? 82.809 31.100 -6.850 1.00 25.94 189 GLY A CA 1
ATOM 747 C C . GLY A 1 145 ? 82.261 32.527 -6.944 1.00 26.92 189 GLY A C 1
ATOM 748 O O . GLY A 1 145 ? 83.004 33.485 -7.126 1.00 30.08 189 GLY A O 1
ATOM 749 N N . LEU A 1 146 ? 80.963 32.686 -6.803 1.00 25.16 190 LEU A N 1
ATOM 750 C CA . LEU A 1 146 ? 80.330 34.029 -6.757 1.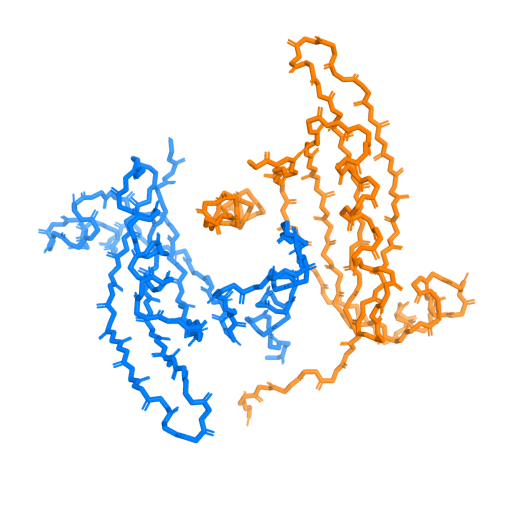00 23.44 190 LEU A CA 1
ATOM 751 C C . LEU A 1 146 ? 79.114 34.004 -5.828 1.00 21.07 190 LEU A C 1
ATOM 752 O O . LEU A 1 146 ? 78.675 32.924 -5.432 1.00 19.18 190 LEU A O 1
ATOM 757 N N . TYR A 1 147 ? 78.507 35.156 -5.582 1.00 18.43 191 TYR A N 1
ATOM 758 C CA . TYR A 1 147 ? 77.418 35.271 -4.642 1.00 19.65 191 TYR A CA 1
ATOM 759 C C . TYR A 1 147 ? 76.086 35.442 -5.315 1.00 24.17 191 TYR A C 1
ATOM 760 O O . TYR A 1 147 ? 75.952 36.308 -6.198 1.00 22.63 191 TYR A O 1
ATOM 769 N N . THR A 1 148 ? 75.104 34.613 -4.941 1.00 19.67 192 THR A N 1
ATOM 770 C CA . THR A 1 148 ? 73.709 34.978 -5.275 1.00 19.01 192 THR A CA 1
ATOM 771 C C . THR A 1 148 ? 73.228 35.904 -4.182 1.00 21.27 192 THR A C 1
ATOM 772 O O . THR A 1 148 ? 73.738 35.867 -3.043 1.00 18.97 192 THR A O 1
ATOM 776 N N . PHE A 1 149 ? 72.268 36.754 -4.483 1.00 17.71 193 PHE A N 1
ATOM 777 C CA . PHE A 1 149 ? 71.763 37.638 -3.474 1.00 17.68 193 PHE A CA 1
ATOM 778 C C . PHE A 1 149 ? 70.347 38.016 -3.791 1.00 19.74 193 PHE A C 1
ATOM 779 O O . PHE A 1 149 ? 69.869 37.859 -4.959 1.00 20.94 193 PHE A O 1
ATOM 787 N N . SER A 1 150 ? 69.653 38.511 -2.783 1.00 18.43 194 SER A N 1
ATOM 788 C CA . SER A 1 150 ? 68.349 39.123 -2.977 1.00 18.07 194 SER A CA 1
ATOM 789 C C . SER A 1 150 ? 68.172 40.359 -2.183 1.00 20.67 194 SER A C 1
ATOM 790 O O . SER A 1 150 ? 68.716 40.520 -1.058 1.00 19.95 194 SER A O 1
ATOM 793 N N . ALA A 1 151 ? 67.424 41.283 -2.778 1.00 21.86 195 ALA A N 1
ATOM 794 C CA . ALA A 1 151 ? 67.217 42.593 -2.195 1.00 22.92 195 ALA A CA 1
ATOM 795 C C . ALA A 1 151 ? 65.927 43.194 -2.715 1.00 25.42 195 ALA A C 1
ATOM 796 O O . ALA A 1 151 ? 65.451 42.861 -3.808 1.00 19.53 195 ALA A O 1
ATOM 798 N N . ARG A 1 152 ? 65.387 44.132 -1.950 1.00 20.07 196 ARG A N 1
ATOM 799 C CA . ARG A 1 152 ? 64.283 44.987 -2.411 1.00 22.27 196 ARG A CA 1
ATOM 800 C C . ARG A 1 152 ? 64.798 46.444 -2.448 1.00 24.79 196 ARG A C 1
ATOM 801 O O . ARG A 1 152 ? 65.436 46.867 -1.498 1.00 20.94 196 ARG A O 1
ATOM 809 N N . VAL A 1 153 ? 64.520 47.158 -3.560 1.00 19.82 197 VAL A N 1
ATOM 810 C CA . VAL A 1 153 ? 64.858 48.588 -3.686 1.00 21.64 197 VAL A CA 1
ATOM 811 C C . VAL A 1 153 ? 63.585 49.446 -3.707 1.00 22.63 197 VAL A C 1
ATOM 812 O O . VAL A 1 153 ? 62.690 49.211 -4.529 1.00 22.52 197 VAL A O 1
ATOM 816 N N . GLY A 1 154 ? 63.517 50.462 -2.829 1.00 22.18 198 GLY A N 1
ATOM 817 C CA . GLY A 1 154 ? 62.348 51.337 -2.818 1.00 21.75 198 GLY A CA 1
ATOM 818 C C . GLY A 1 154 ? 62.716 52.672 -3.505 1.00 23.64 198 GLY A C 1
ATOM 819 O O . GLY A 1 154 ? 63.819 53.146 -3.399 1.00 19.83 198 GLY A O 1
ATOM 820 N N . VAL A 1 155 ? 61.756 53.227 -4.262 1.00 28.39 199 VAL A N 1
ATOM 821 C CA . VAL A 1 155 ? 61.947 54.489 -4.953 1.00 23.64 199 VAL A CA 1
ATOM 822 C C . VAL A 1 155 ? 60.835 55.469 -4.582 1.00 24.87 199 VAL A C 1
ATOM 823 O O . VAL A 1 155 ? 59.651 55.133 -4.638 1.00 27.06 199 VAL A O 1
ATOM 827 N N . THR A 1 156 ? 61.280 56.671 -4.210 1.00 27.23 200 THR A N 1
ATOM 828 C CA . THR A 1 156 ? 60.395 57.820 -3.864 1.00 35.22 200 THR A CA 1
ATOM 829 C C . THR A 1 156 ? 59.860 58.521 -5.079 1.00 39.67 200 THR A C 1
ATOM 830 O O . THR A 1 156 ? 60.429 58.428 -6.172 1.00 35.41 200 THR A O 1
ATOM 834 N N . GLY A 1 157 ? 58.749 59.225 -4.879 1.00 52.32 201 GLY A N 1
ATOM 835 C CA . GLY A 1 157 ? 58.148 60.054 -5.923 1.00 56.32 201 GLY A CA 1
ATOM 836 C C . GLY A 1 157 ? 59.102 61.125 -6.424 1.00 60.59 201 GLY A C 1
ATOM 837 O O . GLY A 1 157 ? 58.935 61.620 -7.545 1.00 70.02 201 GLY A O 1
ATOM 838 N N . GLY A 1 158 ? 60.104 61.468 -5.604 1.00 57.38 202 GLY A N 1
ATOM 839 C CA . GLY A 1 158 ? 61.210 62.353 -6.010 1.00 61.51 202 GLY A CA 1
ATOM 840 C C . GLY A 1 158 ? 60.854 63.827 -5.915 1.00 61.39 202 GLY A C 1
ATOM 841 O O . GLY A 1 158 ? 59.676 64.179 -5.728 1.00 69.31 202 GLY A O 1
ATOM 842 N N . VAL B 1 51 ? 50.885 55.786 -12.762 1.00 62.29 95 VAL B N 1
ATOM 843 C CA . VAL B 1 51 ? 52.330 55.723 -12.288 1.00 62.10 95 VAL B CA 1
ATOM 844 C C . VAL B 1 51 ? 53.252 55.802 -13.508 1.00 52.44 95 VAL B C 1
ATOM 845 O O . VAL B 1 51 ? 53.088 54.989 -14.423 1.00 51.20 95 VAL B O 1
ATOM 849 N N . PRO B 1 52 ? 54.197 56.795 -13.527 1.00 42.45 96 PRO B N 1
ATOM 850 C CA . PRO B 1 52 ? 55.124 56.962 -14.661 1.00 35.05 96 PRO B CA 1
ATOM 851 C C . PRO B 1 52 ? 56.206 55.907 -14.557 1.00 30.29 96 PRO B C 1
ATOM 852 O O . PRO B 1 52 ? 57.371 56.268 -14.244 1.00 32.24 96 PRO B O 1
ATOM 856 N N . TRP B 1 53 ? 55.837 54.653 -14.782 1.00 31.18 97 TRP B N 1
ATOM 857 C CA . TRP B 1 53 ? 56.713 53.527 -14.729 1.00 36.28 97 TRP B CA 1
ATOM 858 C C . TRP B 1 53 ? 57.995 53.699 -15.482 1.00 32.48 97 TRP B C 1
ATOM 859 O O . TRP B 1 53 ? 59.037 53.260 -14.996 1.00 29.48 97 TRP B O 1
ATOM 870 N N . SER B 1 54 ? 57.919 54.276 -16.706 1.00 24.43 98 SER B N 1
ATOM 871 C CA . SER B 1 54 ? 59.087 54.285 -17.553 1.00 25.43 98 SER B CA 1
ATOM 872 C C . SER B 1 54 ? 60.228 55.076 -16.923 1.00 19.96 98 SER B C 1
ATOM 873 O O . SER B 1 54 ? 61.381 54.780 -17.107 1.00 23.78 98 SER B O 1
ATOM 876 N N . GLN B 1 55 ? 59.856 56.110 -16.169 1.00 26.21 99 GLN B N 1
ATOM 877 C CA . GLN B 1 55 ? 60.811 56.963 -15.489 1.00 25.32 99 GLN B CA 1
ATOM 878 C C . GLN B 1 55 ? 61.377 56.291 -14.236 1.00 23.66 99 GLN B C 1
ATOM 879 O O . GLN B 1 55 ? 62.565 56.438 -13.915 1.00 22.13 99 GLN B O 1
ATOM 885 N N . TYR B 1 56 ? 60.518 55.606 -13.486 1.00 21.70 100 TYR B N 1
ATOM 886 C CA . TYR B 1 56 ? 61.004 54.845 -12.296 1.00 22.24 100 TYR B CA 1
ATOM 887 C C . TYR B 1 56 ? 62.029 53.764 -12.742 1.00 22.44 100 TYR B C 1
ATOM 888 O O . TYR B 1 56 ? 63.120 53.639 -12.191 1.00 21.58 100 TYR B O 1
ATOM 897 N N . LEU B 1 57 ? 61.660 53.005 -13.772 1.00 23.41 101 LEU B N 1
ATOM 898 C CA . LEU B 1 57 ? 62.588 51.980 -14.316 1.00 24.12 101 LEU B CA 1
ATOM 899 C C . LEU B 1 57 ? 63.889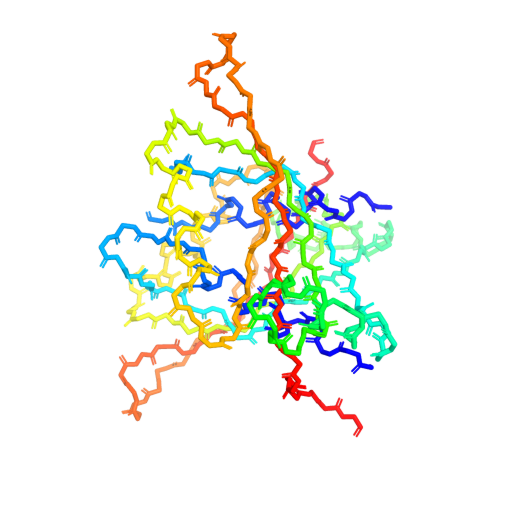 52.645 -14.761 1.00 19.88 101 LEU B C 1
ATOM 900 O O . LEU B 1 57 ? 64.958 52.161 -14.449 1.00 20.87 101 LEU B O 1
ATOM 905 N N . ALA B 1 58 ? 63.783 53.766 -15.466 1.00 20.45 102 ALA B N 1
ATOM 906 C CA . ALA B 1 58 ? 65.038 54.485 -15.859 1.00 21.07 102 ALA B CA 1
ATOM 907 C C . ALA B 1 58 ? 65.875 54.884 -14.625 1.00 18.97 102 ALA B C 1
ATOM 908 O O . ALA B 1 58 ? 67.068 54.665 -14.588 1.00 17.05 102 ALA B O 1
ATOM 910 N N . ALA B 1 59 ? 65.229 55.471 -13.623 1.00 18.60 103 ALA B N 1
ATOM 911 C CA . ALA B 1 59 ? 65.981 56.003 -12.458 1.00 22.22 103 ALA B CA 1
ATOM 912 C C . ALA B 1 59 ? 66.680 54.861 -11.749 1.00 19.69 103 ALA B C 1
ATOM 913 O O . ALA B 1 59 ? 67.868 54.967 -11.359 1.00 23.31 103 ALA B O 1
ATOM 915 N N . PHE B 1 60 ? 65.956 53.743 -11.629 1.00 21.37 104 PHE B N 1
ATOM 916 C CA . PHE B 1 60 ? 66.541 52.532 -10.993 1.00 20.74 104 PHE B CA 1
ATOM 917 C C . PHE B 1 60 ? 67.723 52.016 -11.744 1.00 18.86 104 PHE B C 1
ATOM 918 O O . PHE B 1 60 ? 68.784 51.720 -11.151 1.00 19.70 104 PHE B O 1
ATOM 926 N N . ILE B 1 61 ? 67.593 51.934 -13.060 1.00 16.74 105 ILE B N 1
ATOM 927 C CA . ILE B 1 61 ? 68.740 51.469 -13.884 1.00 16.63 105 ILE B CA 1
ATOM 928 C C . ILE B 1 61 ? 69.937 52.430 -13.780 1.00 18.19 105 ILE B C 1
ATOM 929 O O . ILE B 1 61 ? 71.108 51.974 -13.658 1.00 17.86 105 ILE B O 1
ATOM 934 N N . ASN B 1 62 ? 69.678 53.726 -13.800 1.00 18.00 106 ASN B N 1
ATOM 935 C CA . ASN B 1 62 ? 70.829 54.729 -13.704 1.00 18.82 106 ASN B CA 1
ATOM 936 C C . ASN B 1 62 ? 71.527 54.616 -12.340 1.00 22.56 106 ASN B C 1
ATOM 937 O O . ASN B 1 62 ? 72.698 54.952 -12.228 1.00 22.28 106 ASN B O 1
ATOM 942 N N . GLN B 1 63 ? 70.832 54.079 -11.323 1.00 21.42 107 GLN B N 1
ATOM 943 C CA . GLN B 1 63 ? 71.468 54.037 -9.960 1.00 23.69 107 GLN B CA 1
ATOM 944 C C . GLN B 1 63 ? 72.492 52.871 -9.821 1.00 25.10 107 GLN B C 1
ATOM 945 O O . GLN B 1 63 ? 73.404 52.898 -8.970 1.00 25.33 107 GLN B O 1
ATOM 951 N N . ILE B 1 64 ? 72.349 51.858 -10.651 1.00 20.81 108 ILE B N 1
ATOM 952 C CA . ILE B 1 64 ? 73.215 50.698 -10.590 1.00 22.71 108 ILE B CA 1
ATOM 953 C C . ILE B 1 64 ? 74.658 51.112 -10.863 1.00 24.87 108 ILE B C 1
ATOM 954 O O . ILE B 1 64 ? 74.937 51.711 -11.873 1.00 27.98 108 ILE B O 1
ATOM 959 N N . PRO B 1 65 ? 75.576 50.833 -9.912 1.00 28.57 109 PRO B N 1
ATOM 960 C CA . PRO B 1 65 ? 76.911 51.391 -10.048 1.00 29.13 109 PRO B CA 1
ATOM 961 C C . PRO B 1 65 ? 77.712 50.742 -11.179 1.00 33.67 109 PRO B C 1
ATOM 962 O O . PRO B 1 65 ? 77.611 49.545 -11.390 1.00 33.77 109 PRO B O 1
ATOM 966 N N . ARG B 1 66 ? 78.480 51.542 -11.897 1.00 38.82 110 ARG B N 1
ATOM 967 C CA . ARG B 1 66 ? 79.335 51.070 -12.989 1.00 42.27 110 ARG B CA 1
ATOM 968 C C . ARG B 1 66 ? 80.886 51.195 -12.670 1.00 48.64 110 ARG B C 1
ATOM 969 O O . ARG B 1 66 ? 81.280 52.083 -11.854 1.00 54.00 110 ARG B O 1
ATOM 977 N N . LEU B 1 71 ? 78.820 57.638 -15.316 1.00 45.59 115 LEU B N 1
ATOM 978 C CA . LEU B 1 71 ? 77.663 57.176 -16.054 1.00 40.03 115 LEU B CA 1
ATOM 979 C C . LEU B 1 71 ? 77.570 57.928 -17.391 1.00 36.70 115 LEU B C 1
ATOM 980 O O . LEU B 1 71 ? 76.997 59.006 -17.477 1.00 41.49 115 LEU B O 1
ATOM 985 N N . GLU B 1 72 ? 78.021 57.287 -18.450 1.00 32.27 116 GLU B N 1
ATOM 986 C CA . GLU B 1 72 ? 78.139 57.943 -19.732 1.00 28.42 116 GLU B CA 1
ATOM 987 C C . GLU B 1 72 ? 76.833 57.923 -20.523 1.00 24.77 116 GLU B C 1
ATOM 988 O O . GLU B 1 72 ? 76.582 58.778 -21.383 1.00 25.90 116 GLU B O 1
ATOM 994 N N . VAL B 1 73 ? 76.019 56.905 -20.273 1.00 21.68 117 VAL B N 1
ATOM 995 C CA . VAL B 1 73 ? 74.712 56.843 -20.889 1.00 20.52 117 VAL B CA 1
ATOM 996 C C . VAL B 1 73 ? 73.685 56.673 -19.744 1.00 24.54 117 VAL B C 1
ATOM 997 O O . VAL B 1 73 ? 73.638 55.640 -19.057 1.00 25.28 117 VAL B O 1
ATOM 1001 N N . ALA B 1 74 ? 72.881 57.677 -19.560 1.00 21.27 118 ALA B N 1
ATOM 1002 C CA . ALA B 1 74 ? 71.798 57.653 -18.548 1.00 20.40 118 ALA B CA 1
ATOM 1003 C C . ALA B 1 74 ? 70.492 57.491 -19.287 1.00 20.76 118 ALA B C 1
ATOM 1004 O O . ALA B 1 74 ? 70.293 58.026 -20.399 1.00 19.77 118 ALA B O 1
ATOM 1006 N N . LEU B 1 75 ? 69.573 56.751 -18.722 1.00 18.88 119 LEU B N 1
ATOM 1007 C CA . LEU B 1 75 ? 68.263 56.616 -19.325 1.00 17.59 119 LEU B CA 1
ATOM 1008 C C . LEU B 1 75 ? 67.240 57.560 -18.729 1.00 18.18 119 LEU B C 1
ATOM 1009 O O . LEU B 1 75 ? 67.227 57.836 -17.520 1.00 17.84 119 LEU B O 1
ATOM 1014 N N . ARG B 1 76 ? 66.312 58.010 -19.561 1.00 20.32 120 ARG B N 1
ATOM 1015 C CA . ARG B 1 76 ? 65.226 58.873 -19.144 1.00 19.45 120 ARG B CA 1
ATOM 1016 C C . ARG B 1 76 ? 63.929 58.159 -18.998 1.00 23.50 120 ARG B C 1
ATOM 1017 O O . ARG B 1 76 ? 63.184 58.412 -18.078 1.00 23.79 120 ARG B O 1
ATOM 1025 N N . SER B 1 77 ? 63.641 57.233 -19.927 1.00 22.13 121 SER B N 1
ATOM 1026 C CA . SER B 1 77 ? 62.477 56.445 -19.881 1.00 21.44 121 SER B CA 1
ATOM 1027 C C . SER B 1 77 ? 62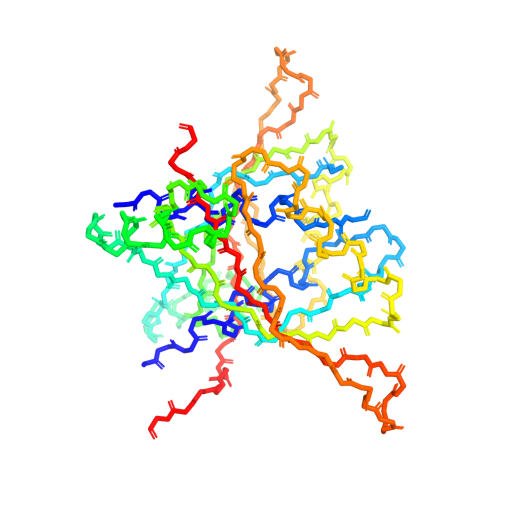.733 55.062 -20.484 1.00 22.83 121 SER B C 1
ATOM 1028 O O . SER B 1 77 ? 63.439 54.933 -21.500 1.00 22.29 121 SER B O 1
ATOM 1031 N N . VAL B 1 78 ? 62.187 54.013 -19.847 1.00 20.87 122 VAL B N 1
ATOM 1032 C CA . VAL B 1 78 ? 62.308 52.673 -20.375 1.00 22.63 122 VAL B CA 1
ATOM 1033 C C . VAL B 1 78 ? 60.920 52.041 -20.348 1.00 28.64 122 VAL B C 1
ATOM 1034 O O . VAL B 1 78 ? 60.356 51.789 -19.286 1.00 26.51 122 VAL B O 1
ATOM 1038 N N . SER B 1 79 ? 60.377 51.826 -21.524 1.00 30.18 123 SER B N 1
ATOM 1039 C CA . SER B 1 79 ? 58.982 51.412 -21.657 1.00 35.89 123 SER B CA 1
ATOM 1040 C C . SER B 1 79 ? 58.981 50.043 -22.379 1.00 35.19 123 SER B C 1
ATOM 1041 O O . SER B 1 79 ? 59.514 49.886 -23.476 1.00 34.13 123 SER B O 1
ATOM 1044 N N . ALA B 1 80 ? 58.319 49.082 -21.778 1.00 27.33 124 ALA B N 1
ATOM 1045 C CA . ALA B 1 80 ? 58.375 47.719 -22.304 1.00 28.07 124 ALA B CA 1
ATOM 1046 C C . ALA B 1 80 ? 57.014 47.368 -22.926 1.00 28.48 124 ALA B C 1
ATOM 1047 O O . ALA B 1 80 ? 55.954 47.761 -22.416 1.00 34.08 124 ALA B O 1
ATOM 1049 N N . ARG B 1 81 ? 57.052 46.592 -23.988 1.00 25.68 125 ARG B N 1
ATOM 1050 C CA . ARG B 1 81 ? 55.832 45.972 -24.472 1.00 29.31 125 ARG B CA 1
ATOM 1051 C C . ARG B 1 81 ? 56.126 44.612 -25.084 1.00 29.43 125 ARG B C 1
ATOM 1052 O O . ARG B 1 81 ? 57.271 44.359 -25.561 1.00 26.45 125 ARG B O 1
ATOM 1060 N N . ALA B 1 82 ? 55.112 43.735 -25.098 1.00 30.65 126 ALA B N 1
ATOM 1061 C CA . ALA B 1 82 ? 55.210 42.447 -25.779 1.00 34.83 126 ALA B CA 1
ATOM 1062 C C . ALA B 1 82 ? 54.600 42.486 -27.194 1.00 38.35 126 ALA B C 1
ATOM 1063 O O . ALA B 1 82 ? 53.587 43.171 -27.425 1.00 36.66 126 ALA B O 1
ATOM 1065 N N . LEU B 1 83 ? 55.242 41.812 -28.144 1.00 35.31 127 LEU B N 1
ATOM 1066 C CA . LEU B 1 83 ? 54.794 41.872 -29.524 1.00 38.16 127 LEU B CA 1
ATOM 1067 C C . LEU B 1 83 ? 53.833 40.702 -29.780 1.00 46.28 127 LEU B C 1
ATOM 1068 O O . LEU B 1 83 ? 54.062 39.573 -29.311 1.00 46.71 127 LEU B O 1
ATOM 1073 N N . SER B 1 84 ? 52.773 40.972 -30.529 1.00 45.59 128 SER B N 1
ATOM 1074 C CA . SER B 1 84 ? 51.945 39.922 -31.079 1.00 49.06 128 SER B CA 1
ATOM 1075 C C . SER B 1 84 ? 52.804 39.083 -32.017 1.00 52.20 128 SER B C 1
ATOM 1076 O O . SER B 1 84 ? 53.803 39.587 -32.593 1.00 53.94 128 SER B O 1
ATOM 1079 N N . GLU B 1 85 ? 52.455 37.805 -32.169 1.00 58.72 129 GLU B N 1
ATOM 1080 C CA . GLU B 1 85 ? 53.129 36.927 -33.154 1.00 63.79 129 GLU B CA 1
ATOM 1081 C C . GLU B 1 85 ? 53.093 37.491 -34.592 1.00 63.83 129 GLU B C 1
ATOM 1082 O O . GLU B 1 85 ? 54.070 37.379 -35.334 1.00 62.95 129 GLU B O 1
ATOM 1088 N N . GLU B 1 86 ? 51.989 38.147 -34.946 1.00 61.64 130 GLU B N 1
ATOM 1089 C CA . GLU B 1 86 ? 51.840 38.793 -36.238 1.00 63.00 130 GLU B CA 1
ATOM 1090 C C . GLU B 1 86 ? 52.799 39.953 -36.390 1.00 63.97 130 GLU B C 1
ATOM 1091 O O . GLU B 1 86 ? 53.425 40.123 -37.454 1.00 63.03 130 GLU B O 1
ATOM 1097 N N . GLU B 1 87 ? 52.912 40.767 -35.334 1.00 54.04 131 GLU B N 1
ATOM 1098 C CA . GLU B 1 87 ? 53.810 41.903 -35.397 1.00 47.66 131 GLU B CA 1
ATOM 1099 C C . GLU B 1 87 ? 55.245 41.419 -35.434 1.00 40.54 131 GLU B C 1
ATOM 1100 O O . GLU B 1 87 ? 56.064 41.937 -36.196 1.00 46.53 131 GLU B O 1
ATOM 1106 N N . ALA B 1 88 ? 55.548 40.421 -34.612 1.00 44.55 132 ALA B N 1
ATOM 1107 C CA . ALA B 1 88 ? 56.914 39.830 -34.585 1.00 49.31 132 ALA B CA 1
ATOM 1108 C C . ALA B 1 88 ? 57.299 39.257 -35.974 1.00 53.01 132 ALA B C 1
ATOM 1109 O O . ALA B 1 88 ? 58.449 39.446 -36.479 1.00 49.95 132 ALA B O 1
ATOM 1111 N N . ALA B 1 89 ? 56.312 38.591 -36.603 1.00 52.48 133 ALA B N 1
ATOM 1112 C CA . ALA B 1 89 ? 56.424 38.100 -37.981 1.00 47.53 133 ALA B CA 1
ATOM 1113 C C . ALA B 1 89 ? 56.696 39.206 -38.990 1.00 47.87 133 ALA B C 1
ATOM 1114 O O . ALA B 1 89 ? 57.666 39.163 -39.730 1.00 54.85 133 ALA B O 1
ATOM 1116 N N . ARG B 1 90 ? 55.873 40.235 -38.985 1.00 51.94 134 ARG B N 1
ATOM 1117 C CA . ARG B 1 90 ? 56.120 41.381 -39.860 1.00 55.63 134 ARG B CA 1
ATOM 1118 C C . ARG B 1 90 ? 57.490 42.002 -39.694 1.00 57.68 134 ARG B C 1
ATOM 1119 O O . ARG B 1 90 ? 58.180 42.237 -40.687 1.00 63.71 134 ARG B O 1
ATOM 1127 N N . LEU B 1 91 ? 57.871 42.288 -38.440 1.00 60.45 135 LEU B N 1
ATOM 1128 C CA . LEU B 1 91 ? 59.186 42.863 -38.102 1.00 59.60 135 LEU B CA 1
ATOM 1129 C C . LEU B 1 91 ? 60.385 42.013 -38.561 1.00 57.01 135 LEU B C 1
ATOM 1130 O O . LEU B 1 91 ? 61.397 42.549 -39.052 1.00 59.63 135 LEU B O 1
ATOM 1135 N N . ALA B 1 92 ? 60.295 40.703 -38.347 1.00 48.88 136 ALA B N 1
ATOM 1136 C CA . ALA B 1 92 ? 61.401 39.815 -38.747 1.00 55.07 136 ALA B CA 1
ATOM 1137 C C . ALA B 1 92 ? 61.570 39.844 -40.277 1.00 62.86 136 ALA B C 1
ATOM 1138 O O . ALA B 1 92 ? 62.700 39.977 -40.812 1.00 58.00 136 ALA B O 1
ATOM 1140 N N . GLN B 1 93 ? 60.430 39.774 -40.966 1.00 70.24 137 GLN B N 1
ATOM 1141 C CA . GLN B 1 93 ? 60.414 39.896 -42.408 1.00 73.86 137 GLN B CA 1
ATOM 1142 C C . GLN B 1 93 ? 60.831 41.295 -42.899 1.00 76.72 137 GLN B C 1
ATOM 1143 O O . GLN B 1 93 ? 61.585 41.396 -43.873 1.00 78.57 137 GLN B O 1
ATOM 1149 N N . GLU B 1 94 ? 60.368 42.365 -42.234 1.00 75.33 138 GLU B N 1
ATOM 1150 C CA . GLU B 1 94 ? 60.803 43.709 -42.620 1.00 77.08 138 GLU B CA 1
ATOM 1151 C C . GLU B 1 94 ? 62.318 43.864 -42.538 1.00 72.66 138 GLU B C 1
ATOM 1152 O O . GLU B 1 94 ? 62.854 44.870 -42.986 1.00 76.87 138 GLU B O 1
ATOM 1158 N N . GLY B 1 95 ? 62.998 42.858 -41.964 1.00 78.81 139 GLY B N 1
ATOM 1159 C CA . GLY B 1 95 ? 64.441 42.970 -41.653 1.00 70.03 139 GLY B CA 1
ATOM 1160 C C . GLY B 1 95 ? 64.820 43.696 -40.348 1.00 66.68 139 GLY B C 1
ATOM 1161 O O . GLY B 1 95 ? 66.003 43.795 -40.018 1.00 60.97 139 GLY B O 1
ATOM 1162 N N . THR B 1 96 ? 63.838 44.222 -39.597 1.00 60.96 140 THR B N 1
ATOM 1163 C CA . THR B 1 96 ? 64.172 44.922 -38.342 1.00 55.06 140 THR B CA 1
ATOM 1164 C C . THR B 1 96 ? 64.772 43.887 -37.396 1.00 50.99 140 THR B C 1
ATOM 1165 O O . THR B 1 96 ? 64.414 42.697 -37.470 1.00 48.31 140 THR B O 1
ATOM 1169 N N . TYR B 1 97 ? 65.700 44.349 -36.550 1.00 43.39 141 TYR B N 1
ATOM 1170 C CA . TYR B 1 97 ? 66.318 43.508 -35.523 1.00 42.81 141 TYR B CA 1
ATOM 1171 C C . TYR B 1 97 ? 66.962 42.319 -36.190 1.00 41.57 141 TYR B C 1
ATOM 1172 O O . TYR B 1 97 ? 66.956 41.234 -35.632 1.00 42.13 141 TYR B O 1
ATOM 1181 N N . ASP B 1 98 ? 67.525 42.530 -37.390 1.00 52.76 142 ASP B N 1
ATOM 1182 C CA . ASP B 1 98 ? 68.231 41.451 -38.133 1.00 54.20 142 ASP B CA 1
ATOM 1183 C C . ASP B 1 98 ? 67.396 40.174 -38.341 1.00 52.06 142 ASP B C 1
ATOM 1184 O O . ASP B 1 98 ? 67.921 39.053 -38.317 1.00 54.23 142 ASP B O 1
ATOM 1189 N N . GLY B 1 99 ? 66.089 40.335 -38.510 1.00 49.87 143 GLY B N 1
ATOM 1190 C CA . GLY B 1 99 ? 65.234 39.158 -38.648 1.00 50.31 143 GLY B CA 1
ATOM 1191 C C . GLY B 1 99 ? 65.055 38.271 -37.421 1.00 52.97 143 GLY B C 1
ATOM 1192 O O . GLY B 1 99 ? 64.436 37.205 -37.560 1.00 51.97 143 GLY B O 1
ATOM 1193 N N . LYS B 1 100 ? 65.539 38.679 -36.220 1.00 43.29 144 LYS B N 1
ATOM 1194 C CA . LYS B 1 100 ? 65.393 37.773 -35.023 1.00 41.69 144 LYS B CA 1
ATOM 1195 C C . LYS B 1 100 ? 63.935 37.756 -34.616 1.00 42.43 144 LYS B C 1
ATOM 1196 O O . LYS B 1 100 ? 63.202 38.665 -34.978 1.00 41.66 144 LYS B O 1
ATOM 1202 N N . ARG B 1 101 ? 63.492 36.728 -33.891 1.00 46.68 145 ARG B N 1
ATOM 1203 C CA . ARG B 1 101 ? 62.077 36.698 -33.516 1.00 45.34 145 ARG B CA 1
ATOM 1204 C C . ARG B 1 101 ? 61.969 37.342 -32.155 1.00 49.75 145 ARG B C 1
ATOM 1205 O O . ARG B 1 101 ? 62.154 36.637 -31.089 1.00 42.22 145 ARG B O 1
ATOM 1213 N N . ILE B 1 102 ? 61.595 38.641 -32.180 1.00 39.54 146 ILE B N 1
ATOM 1214 C CA . ILE B 1 102 ? 61.527 39.406 -30.971 1.00 34.03 146 ILE B CA 1
ATOM 1215 C C . ILE B 1 102 ? 60.166 39.145 -30.333 1.00 36.61 146 ILE B C 1
ATOM 1216 O O . ILE B 1 102 ? 59.175 39.081 -31.009 1.00 41.10 146 ILE B O 1
ATOM 1221 N N . ARG B 1 103 ? 60.150 39.072 -29.023 1.00 28.95 147 ARG B N 1
ATOM 1222 C CA . ARG B 1 103 ? 58.983 38.944 -28.235 1.00 32.39 147 ARG B CA 1
ATOM 1223 C C . ARG B 1 103 ? 58.695 40.214 -27.455 1.00 32.44 147 ARG B C 1
ATOM 1224 O O . ARG B 1 103 ? 57.529 40.553 -27.165 1.00 31.23 147 ARG B O 1
ATOM 1232 N N . VAL B 1 104 ? 59.776 40.859 -27.025 1.00 28.70 148 VAL B N 1
ATOM 1233 C CA . VAL B 1 104 ? 59.646 41.981 -26.127 1.00 27.98 148 VAL B CA 1
ATOM 1234 C C . VAL B 1 104 ? 60.503 43.161 -26.680 1.00 26.72 148 VAL B C 1
ATOM 1235 O O . VAL B 1 104 ? 61.591 42.978 -27.126 1.00 26.40 148 VAL B O 1
ATOM 1239 N N . GLU B 1 105 ? 59.927 44.342 -26.635 1.00 24.52 149 GLU B N 1
ATOM 1240 C CA . GLU B 1 105 ? 60.612 45.546 -27.068 1.00 24.64 149 GLU B CA 1
ATOM 1241 C C . GLU B 1 105 ? 60.699 46.541 -25.966 1.00 24.94 149 GLU B C 1
ATOM 1242 O O . GLU B 1 105 ? 59.704 46.797 -25.276 1.00 26.50 149 GLU B O 1
ATOM 1248 N N . PHE B 1 106 ? 61.907 47.068 -25.731 1.00 20.86 150 PHE B N 1
ATOM 1249 C CA . PHE B 1 106 ? 62.074 48.167 -24.764 1.00 22.96 150 PHE B CA 1
ATOM 1250 C C . PHE B 1 106 ? 62.290 49.474 -25.532 1.00 23.12 150 PHE B C 1
ATOM 1251 O O . PHE B 1 106 ? 63.279 49.587 -26.272 1.00 21.78 150 PHE B O 1
ATOM 1259 N N . ALA B 1 107 ? 61.376 50.425 -25.394 1.00 21.09 151 ALA B N 1
ATOM 1260 C CA . ALA B 1 107 ? 61.577 51.741 -26.026 1.00 21.89 151 ALA B CA 1
ATOM 1261 C C . ALA B 1 107 ? 62.281 52.667 -25.040 1.00 22.12 151 ALA B C 1
ATOM 1262 O O . ALA B 1 107 ? 61.789 52.917 -23.930 1.00 21.75 151 ALA B O 1
ATOM 1264 N N . LEU B 1 108 ? 63.398 53.206 -25.482 1.00 21.43 152 LEU B N 1
ATOM 1265 C CA . LEU B 1 108 ? 64.311 53.949 -24.683 1.00 20.80 152 LEU B CA 1
ATOM 1266 C C . LEU B 1 108 ? 64.387 55.368 -25.116 1.00 21.46 152 LEU B C 1
ATOM 1267 O O . LEU B 1 108 ? 64.459 55.666 -26.314 1.00 18.84 152 LEU B O 1
ATOM 1272 N N . GLN B 1 109 ? 64.467 56.262 -24.112 1.00 18.18 153 GLN B N 1
ATOM 1273 C CA . GLN B 1 109 ? 64.904 57.645 -24.374 1.00 18.39 153 GLN B CA 1
ATOM 1274 C C . GLN B 1 109 ? 66.058 57.815 -23.429 1.00 19.63 153 GLN B C 1
ATOM 1275 O O . GLN B 1 109 ? 65.969 57.445 -22.266 1.00 18.84 153 GLN B O 1
ATOM 1281 N N . GLY B 1 110 ? 67.175 58.345 -23.898 1.00 18.51 154 GLY B N 1
ATOM 1282 C CA . GLY B 1 110 ? 68.298 58.508 -23.002 1.00 18.10 154 GLY B CA 1
ATOM 1283 C C . GLY B 1 110 ? 69.150 59.696 -23.316 1.00 21.19 154 GLY B C 1
ATOM 1284 O O . GLY B 1 110 ? 68.793 60.572 -24.179 1.00 17.13 154 GLY B O 1
ATOM 1285 N N . GLU B 1 111 ? 70.256 59.754 -22.608 1.00 18.68 155 GLU B N 1
ATOM 1286 C CA . GLU B 1 111 ? 71.196 60.868 -22.721 1.00 21.86 155 GLU B CA 1
ATOM 1287 C C . GLU B 1 111 ? 72.611 60.303 -22.661 1.00 21.77 155 GLU B C 1
ATOM 1288 O O . GLU B 1 111 ? 72.945 59.495 -21.785 1.00 24.30 155 GLU B O 1
ATOM 1294 N N . ALA B 1 112 ? 73.423 60.694 -23.609 1.00 18.97 156 ALA B N 1
ATOM 1295 C CA . ALA B 1 112 ? 74.828 60.232 -23.659 1.00 19.98 156 ALA B CA 1
ATOM 1296 C C . ALA B 1 112 ? 75.784 61.408 -23.586 1.00 21.80 156 ALA B C 1
ATOM 1297 O O . ALA B 1 112 ? 75.629 62.377 -24.355 1.00 22.83 156 ALA B O 1
ATOM 1299 N N . LEU B 1 113 ? 76.796 61.298 -22.706 1.00 22.25 157 LEU B N 1
ATOM 1300 C CA . LEU B 1 113 ? 77.780 62.406 -22.487 1.00 23.75 157 LEU B CA 1
ATOM 1301 C C . LEU B 1 113 ? 78.657 62.620 -23.699 1.00 27.19 157 LEU B C 1
ATOM 1302 O O . LEU B 1 113 ? 79.206 63.684 -23.842 1.00 26.75 157 LEU B O 1
ATOM 1307 N N . SER B 1 114 ? 78.771 61.611 -24.594 1.00 26.40 158 SER B N 1
ATOM 1308 C CA . SER B 1 114 ? 79.537 61.788 -25.825 1.00 26.04 158 SER B CA 1
ATOM 1309 C C . SER B 1 114 ? 78.964 60.927 -26.938 1.00 29.86 158 SER B C 1
ATOM 1310 O O . SER B 1 114 ? 78.252 59.925 -26.678 1.00 25.51 158 SER B O 1
ATOM 1313 N N . ARG B 1 115 ? 79.385 61.224 -28.177 1.00 26.30 159 ARG B N 1
ATOM 1314 C CA . ARG B 1 115 ? 78.976 60.482 -29.351 1.00 26.43 159 ARG B CA 1
ATOM 1315 C C . ARG B 1 115 ? 79.486 59.060 -29.193 1.00 28.33 159 ARG B C 1
ATOM 1316 O O . ARG B 1 115 ? 78.750 58.062 -29.413 1.00 27.04 159 ARG B O 1
ATOM 1324 N N . GLU B 1 116 ? 80.714 58.944 -28.718 1.00 24.10 160 GLU B N 1
ATOM 1325 C CA . GLU B 1 116 ? 81.402 57.657 -28.622 1.00 28.95 160 GLU B CA 1
ATOM 1326 C C . GLU B 1 116 ? 80.764 56.735 -27.576 1.00 26.59 160 GLU B C 1
ATOM 1327 O O . GLU B 1 116 ? 80.654 55.496 -27.806 1.00 23.50 160 GLU B O 1
ATOM 1333 N N . ALA B 1 117 ? 80.294 57.311 -26.457 1.00 21.68 161 ALA B N 1
ATOM 1334 C CA . ALA B 1 117 ? 79.534 56.506 -25.454 1.00 25.66 161 ALA B CA 1
ATOM 1335 C C . ALA B 1 117 ? 78.215 55.982 -26.064 1.00 23.32 161 ALA B C 1
ATOM 1336 O O . ALA B 1 117 ? 77.804 54.830 -25.832 1.00 23.13 161 ALA B O 1
ATOM 1338 N N . LEU B 1 118 ? 77.532 56.844 -26.825 1.00 23.04 162 LEU B N 1
ATOM 1339 C CA . LEU B 1 118 ? 76.288 56.383 -27.498 1.00 22.31 162 LEU B CA 1
ATOM 1340 C C . LEU B 1 118 ? 76.591 55.219 -28.449 1.00 23.39 162 LEU B C 1
ATOM 1341 O O . LEU B 1 118 ? 75.882 54.211 -28.464 1.00 20.34 162 LEU B O 1
ATOM 1346 N N . VAL B 1 119 ? 77.653 55.371 -29.257 1.00 22.62 163 VAL B N 1
ATOM 1347 C CA . VAL B 1 119 ? 78.032 54.311 -30.182 1.00 26.52 163 VAL B CA 1
ATOM 1348 C C . VAL B 1 119 ? 78.332 52.974 -29.475 1.00 23.58 163 VAL B C 1
ATOM 1349 O O . VAL B 1 119 ? 77.870 51.922 -29.918 1.00 25.64 163 VAL B O 1
ATOM 1353 N N . ARG B 1 120 ? 79.038 53.032 -28.360 1.00 23.10 164 ARG B N 1
ATOM 1354 C CA . ARG B 1 120 ? 79.299 51.792 -27.543 1.00 28.80 164 ARG B CA 1
ATOM 1355 C C . ARG B 1 120 ? 78.012 51.174 -27.001 1.00 25.13 164 ARG B C 1
ATOM 1356 O O . ARG B 1 120 ? 77.792 49.941 -27.036 1.00 25.47 164 ARG B O 1
ATOM 1364 N N . PHE B 1 121 ? 77.093 52.046 -26.557 1.00 23.52 165 PHE B N 1
ATOM 1365 C CA . PHE B 1 121 ? 75.815 51.559 -26.067 1.00 21.78 165 PHE B CA 1
ATOM 1366 C C . PHE B 1 121 ? 75.059 50.830 -27.184 1.00 24.14 165 PHE B C 1
ATOM 1367 O O . PHE B 1 121 ? 74.499 49.696 -27.001 1.00 21.18 165 PHE B O 1
ATOM 1375 N N . ILE B 1 122 ? 74.993 51.451 -28.359 1.00 22.20 166 ILE B N 1
ATOM 1376 C CA . ILE B 1 122 ? 74.256 50.815 -29.466 1.00 22.54 166 ILE B CA 1
ATOM 1377 C C . ILE B 1 122 ? 74.891 49.487 -29.878 1.00 22.62 166 ILE B C 1
ATOM 1378 O O . ILE B 1 122 ? 74.184 48.496 -30.101 1.00 22.18 166 ILE B O 1
ATOM 1383 N N . ARG B 1 123 ? 76.217 49.470 -29.991 1.00 21.80 167 ARG B N 1
ATOM 1384 C CA . ARG B 1 123 ? 76.907 48.301 -30.371 1.00 25.33 167 ARG B CA 1
ATOM 1385 C C . ARG B 1 123 ? 76.726 47.102 -29.432 1.00 25.92 167 ARG B C 1
ATOM 1386 O O . ARG B 1 123 ? 76.726 45.971 -29.889 1.00 26.41 167 ARG B O 1
ATOM 1394 N N . ALA B 1 124 ? 76.594 47.358 -28.124 1.00 24.15 168 ALA B N 1
ATOM 1395 C CA . ALA B 1 124 ? 76.424 46.277 -27.168 1.00 24.58 168 ALA B CA 1
ATOM 1396 C C . ALA B 1 124 ? 75.155 45.467 -27.493 1.00 22.50 168 ALA B C 1
ATOM 1397 O O . ALA B 1 124 ? 75.080 44.276 -27.211 1.00 26.80 168 ALA B O 1
ATOM 1399 N N . PHE B 1 125 ? 74.128 46.128 -28.059 1.00 22.19 169 PHE B N 1
ATOM 1400 C CA . PHE B 1 125 ? 72.879 45.450 -28.399 1.00 22.41 169 PHE B CA 1
ATOM 1401 C C . PHE B 1 125 ? 72.883 44.948 -29.842 1.00 27.54 169 PHE B C 1
ATOM 1402 O O . PHE B 1 125 ? 71.852 44.551 -30.344 1.00 29.25 169 PHE B O 1
ATOM 1410 N N . GLU B 1 126 ? 74.019 45.013 -30.494 1.00 28.73 170 GLU B N 1
ATOM 1411 C CA . GLU B 1 126 ? 74.119 44.436 -31.858 1.00 33.02 170 GLU B CA 1
ATOM 1412 C C . GLU B 1 126 ? 74.868 43.149 -31.870 1.00 30.10 170 GLU B C 1
ATOM 1413 O O . GLU B 1 126 ? 74.713 42.388 -32.805 1.00 36.84 170 GLU B O 1
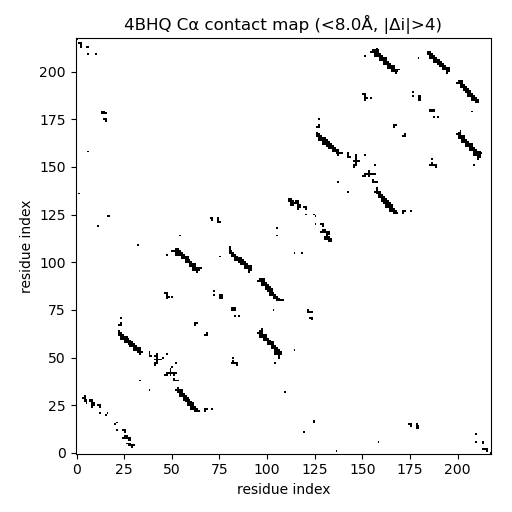ATOM 1419 N N . THR B 1 127 ? 75.697 42.912 -30.861 1.00 28.17 171 THR B N 1
ATOM 1420 C CA . THR B 1 127 ? 76.578 41.743 -30.894 1.00 39.30 171 THR B CA 1
ATOM 1421 C C . THR B 1 127 ? 76.035 40.474 -30.242 1.00 34.84 171 THR B C 1
ATOM 1422 O O . THR B 1 127 ? 76.780 39.539 -30.042 1.00 42.43 171 THR B O 1
ATOM 1426 N N . SER B 1 128 ? 74.766 40.473 -29.866 1.00 35.95 172 SER B N 1
ATOM 1427 C CA . SER B 1 128 ? 74.167 39.300 -29.162 1.00 30.14 172 SER B CA 1
ATOM 1428 C C . SER B 1 128 ? 73.082 38.620 -29.950 1.00 25.09 172 SER B C 1
ATOM 1429 O O . SER B 1 128 ? 72.151 39.253 -30.496 1.00 26.51 172 SER B O 1
ATOM 1432 N N . PRO B 1 129 ? 73.070 37.283 -29.920 1.00 26.00 173 PRO B N 1
ATOM 1433 C CA . PRO B 1 129 ? 71.965 36.512 -30.569 1.00 26.21 173 PRO B CA 1
ATOM 1434 C C . PRO B 1 129 ? 70.627 36.767 -29.929 1.00 26.06 173 PRO B C 1
ATOM 1435 O O . PRO B 1 129 ? 69.608 36.435 -30.531 1.00 33.67 173 PRO B O 1
ATOM 1439 N N . ARG B 1 130 ? 70.602 37.364 -28.728 1.00 23.93 174 ARG B N 1
ATOM 1440 C CA . ARG B 1 130 ? 69.283 37.542 -28.029 1.00 26.36 174 ARG B CA 1
ATOM 1441 C C . ARG B 1 130 ? 68.704 38.919 -28.089 1.00 22.65 174 ARG B C 1
ATOM 1442 O O . ARG B 1 130 ? 67.568 39.133 -27.601 1.00 25.85 174 ARG B O 1
ATOM 1450 N N . PHE B 1 131 ? 69.459 39.867 -28.671 1.00 18.95 175 PHE B N 1
ATOM 1451 C CA . PHE B 1 131 ? 69.015 41.264 -28.717 1.00 19.71 175 PHE B CA 1
ATOM 1452 C C . PHE B 1 131 ? 69.084 41.759 -30.186 1.00 23.01 175 PHE B C 1
ATOM 1453 O O . PHE B 1 131 ? 69.917 41.294 -30.965 1.00 22.03 175 PHE B O 1
ATOM 1461 N N . GLY B 1 132 ? 68.234 42.720 -30.501 1.00 19.60 176 GLY B N 1
ATOM 1462 C CA . GLY B 1 132 ? 68.450 43.596 -31.675 1.00 21.79 176 GLY B CA 1
ATOM 1463 C C . GLY B 1 132 ? 68.245 45.064 -31.168 1.00 23.58 176 GLY B C 1
ATOM 1464 O O . GLY B 1 132 ? 67.714 45.307 -30.063 1.00 17.98 176 GLY B O 1
ATOM 1465 N N . ILE B 1 133 ? 68.704 46.020 -31.945 1.00 23.14 177 ILE B N 1
ATOM 1466 C CA . ILE B 1 133 ? 68.459 47.418 -31.612 1.00 23.19 177 ILE B CA 1
ATOM 1467 C C . ILE B 1 133 ? 68.111 48.185 -32.842 1.00 24.39 177 ILE B C 1
ATOM 1468 O O . ILE B 1 133 ? 68.651 47.916 -33.913 1.00 24.04 177 ILE B O 1
ATOM 1473 N N . GLU B 1 134 ? 67.120 49.074 -32.719 1.00 23.68 178 GLU B N 1
ATOM 1474 C CA . GLU B 1 134 ? 66.863 50.044 -33.767 1.00 25.96 178 GLU B CA 1
ATOM 1475 C C . GLU B 1 134 ? 67.196 51.481 -33.208 1.00 22.27 178 GLU B C 1
ATOM 1476 O O . GLU B 1 134 ? 66.479 51.976 -32.397 1.00 25.44 178 GLU B O 1
ATOM 1482 N N . PHE B 1 135 ? 68.287 52.061 -33.648 1.00 19.91 179 PHE B N 1
ATOM 1483 C CA . PHE B 1 135 ? 68.658 53.381 -33.233 1.00 21.93 179 PHE B CA 1
ATOM 1484 C C . PHE B 1 135 ? 67.711 54.373 -33.985 1.00 23.05 179 PHE B C 1
ATOM 1485 O O . PHE B 1 135 ? 67.690 54.438 -35.240 1.00 21.45 179 PHE B O 1
ATOM 1493 N N . GLN B 1 136 ? 66.883 55.089 -33.220 1.00 20.62 180 GLN B N 1
ATOM 1494 C CA . GLN B 1 136 ? 65.864 55.961 -33.855 1.00 19.74 180 GLN B CA 1
ATOM 1495 C C . GLN B 1 136 ? 66.384 57.385 -34.057 1.00 21.40 180 GLN B C 1
ATOM 1496 O O . GLN B 1 136 ? 65.936 58.096 -34.976 1.00 19.67 180 GLN B O 1
ATOM 1502 N N . GLY B 1 137 ? 67.294 57.834 -33.198 1.00 17.65 181 GLY B N 1
ATOM 1503 C CA . GLY B 1 137 ? 67.784 59.175 -33.432 1.00 18.14 181 GLY B CA 1
ATOM 1504 C C . GLY B 1 137 ? 68.611 59.717 -32.269 1.00 17.92 181 GLY B C 1
ATOM 1505 O O . GLY B 1 137 ? 68.607 59.135 -31.187 1.00 15.77 181 GLY B O 1
ATOM 1506 N N . ALA B 1 138 ? 69.281 60.824 -32.517 1.00 16.23 182 ALA B N 1
ATOM 1507 C CA . ALA B 1 138 ? 70.058 61.504 -31.462 1.00 17.84 182 ALA B CA 1
ATOM 1508 C C . ALA B 1 138 ? 70.107 62.972 -31.776 1.00 21.32 182 ALA B C 1
ATOM 1509 O O . ALA B 1 138 ? 70.050 63.386 -32.937 1.00 18.61 182 ALA B O 1
ATOM 1511 N N . SER B 1 139 ? 70.197 63.784 -30.734 1.00 17.99 183 SER B N 1
ATOM 1512 C CA . SER B 1 139 ? 70.255 65.225 -30.906 1.00 18.98 183 SER B CA 1
ATOM 1513 C C . SER B 1 139 ? 71.249 65.815 -29.951 1.00 17.62 183 SER B C 1
ATOM 1514 O O . SER B 1 139 ? 71.193 65.573 -28.739 1.00 17.15 183 SER B O 1
ATOM 1517 N N . LEU B 1 140 ? 72.082 66.716 -30.456 1.00 18.42 184 LEU B N 1
ATOM 1518 C CA . LEU B 1 140 ? 72.928 67.518 -29.592 1.00 17.76 184 LEU B CA 1
ATOM 1519 C C . LEU B 1 140 ? 72.135 68.495 -28.705 1.00 20.63 184 LEU B C 1
ATOM 1520 O O . LEU B 1 140 ? 71.279 69.221 -29.180 1.00 19.15 184 LEU B O 1
ATOM 1525 N N . ASP B 1 141 ? 72.422 68.440 -27.401 1.00 19.05 185 ASP B N 1
ATOM 1526 C CA . ASP B 1 141 ? 71.871 69.341 -26.420 1.00 19.87 185 ASP B CA 1
ATOM 1527 C C . ASP B 1 141 ? 73.054 70.192 -25.912 1.00 22.71 185 ASP B C 1
ATOM 1528 O O . ASP B 1 141 ? 73.865 69.755 -25.068 1.00 23.00 185 ASP B O 1
ATOM 1533 N N . GLU B 1 142 ? 73.157 71.403 -26.445 1.00 22.43 186 GLU B N 1
ATOM 1534 C CA . GLU B 1 142 ? 74.299 72.258 -26.148 1.00 28.18 186 GLU B CA 1
ATOM 1535 C C . GLU B 1 142 ? 74.176 72.876 -24.778 1.00 26.46 186 GLU B C 1
ATOM 1536 O O . GLU B 1 142 ? 75.177 73.152 -24.177 1.00 35.00 186 GLU B O 1
ATOM 1542 N N . GLY B 1 143 ? 72.962 73.061 -24.296 1.00 27.57 187 GLY B N 1
ATOM 1543 C CA . GLY B 1 143 ? 72.758 73.567 -22.925 1.00 28.60 187 GLY B CA 1
ATOM 1544 C C . GLY B 1 143 ? 73.313 72.609 -21.862 1.00 32.10 187 GLY B C 1
ATOM 1545 O O . GLY B 1 143 ? 73.819 73.080 -20.827 1.00 29.07 187 GLY B O 1
ATOM 1546 N N . ARG B 1 144 ? 73.261 71.278 -22.098 1.00 24.46 188 ARG B N 1
ATOM 1547 C CA . ARG B 1 144 ? 73.770 70.338 -21.073 1.00 26.59 188 ARG B CA 1
ATOM 1548 C C . ARG B 1 144 ? 75.043 69.650 -21.541 1.00 25.23 188 ARG B C 1
ATOM 1549 O O . ARG B 1 144 ? 75.597 68.882 -20.824 1.00 29.48 188 ARG B O 1
ATOM 1557 N N . GLY B 1 145 ? 75.508 69.958 -22.723 1.00 23.77 189 GLY B N 1
ATOM 1558 C CA . GLY B 1 145 ? 76.758 69.312 -23.224 1.00 27.67 189 GLY B CA 1
ATOM 1559 C C . GLY B 1 145 ? 76.596 67.792 -23.455 1.00 29.53 189 GLY B C 1
ATOM 1560 O O . GLY B 1 145 ? 77.473 67.012 -23.074 1.00 32.52 189 GLY B O 1
ATOM 1561 N N . LEU B 1 146 ? 75.489 67.340 -24.015 1.00 24.23 190 LEU B N 1
ATOM 1562 C CA . LEU B 1 146 ? 75.311 65.884 -24.172 1.00 23.44 190 LEU B CA 1
ATOM 1563 C C . LEU B 1 146 ? 74.422 65.614 -25.415 1.00 23.78 190 LEU B C 1
ATOM 1564 O O . LEU B 1 146 ? 73.898 66.566 -25.974 1.00 23.14 190 LEU B O 1
ATOM 1569 N N . TYR B 1 147 ? 74.208 64.348 -25.756 1.00 19.32 191 TYR B N 1
ATOM 1570 C CA . TYR B 1 147 ? 73.262 63.943 -26.762 1.00 18.55 191 TYR B CA 1
ATOM 1571 C C . TYR B 1 147 ? 72.057 63.265 -26.182 1.00 20.26 191 TYR B C 1
ATOM 1572 O O . TYR B 1 147 ? 72.185 62.310 -25.359 1.00 20.07 191 TYR B O 1
ATOM 1581 N N . THR B 1 148 ? 70.863 63.744 -26.530 1.00 16.66 192 THR B N 1
ATOM 1582 C CA . THR B 1 148 ? 69.694 62.972 -26.177 1.00 16.59 192 THR B CA 1
ATOM 1583 C C . THR B 1 148 ? 69.572 61.913 -27.266 1.00 17.29 192 THR B C 1
ATOM 1584 O O . THR B 1 148 ? 70.037 62.145 -28.403 1.00 15.89 192 THR B O 1
ATOM 1588 N N . PHE B 1 149 ? 68.908 60.807 -26.984 1.00 16.18 193 PHE B N 1
ATOM 1589 C CA . PHE B 1 149 ? 68.768 59.796 -28.059 1.00 18.06 193 PHE B CA 1
ATOM 1590 C C . PHE B 1 149 ? 67.583 58.925 -27.796 1.00 19.86 193 PHE B C 1
ATOM 1591 O O . PHE B 1 149 ? 67.091 58.809 -26.658 1.00 19.88 193 PHE B O 1
ATOM 1599 N N . SER B 1 150 ? 67.085 58.302 -28.852 1.00 18.14 194 SER B N 1
ATOM 1600 C CA . SER B 1 150 ? 66.092 57.300 -28.675 1.00 19.09 194 SER B CA 1
ATOM 1601 C C . SER B 1 150 ? 66.429 56.052 -29.460 1.00 21.78 194 SER B C 1
ATOM 1602 O O . SER B 1 150 ? 67.098 56.116 -30.519 1.00 18.92 194 SER B O 1
ATOM 1605 N N . ALA B 1 151 ? 65.973 54.900 -28.909 1.00 18.70 195 ALA B N 1
ATOM 1606 C CA . ALA B 1 151 ? 66.224 53.623 -29.488 1.00 18.47 195 ALA B CA 1
ATOM 1607 C C . ALA B 1 151 ? 65.172 52.634 -28.977 1.00 21.97 195 ALA B C 1
ATOM 1608 O O . ALA B 1 151 ? 64.585 52.829 -27.912 1.00 19.88 195 ALA B O 1
ATOM 1610 N N . ARG B 1 152 ? 64.922 51.610 -29.768 1.00 20.56 196 ARG B N 1
ATOM 1611 C CA . ARG B 1 152 ? 64.068 50.464 -29.341 1.00 24.90 196 ARG B CA 1
ATOM 1612 C C . ARG B 1 152 ? 64.992 49.248 -29.314 1.00 22.29 196 ARG B C 1
ATOM 1613 O O . ARG B 1 152 ? 65.728 48.980 -30.273 1.00 20.12 196 ARG B O 1
ATOM 1621 N N . VAL B 1 153 ? 65.018 48.567 -28.176 1.00 23.38 197 VAL B N 1
ATOM 1622 C CA . VAL B 1 153 ? 65.787 47.309 -28.041 1.00 19.70 197 VAL B CA 1
ATOM 1623 C C . VAL B 1 153 ? 64.817 46.115 -28.043 1.00 21.45 197 VAL B C 1
ATOM 1624 O O . VAL B 1 153 ? 63.888 46.058 -27.265 1.00 21.05 197 VAL B O 1
ATOM 1628 N N . GLY B 1 154 ? 65.083 45.160 -28.942 1.00 18.62 198 GLY B N 1
ATOM 1629 C CA . GLY B 1 154 ? 64.234 43.958 -29.028 1.00 21.82 198 GLY B CA 1
ATOM 1630 C C . GLY B 1 154 ? 64.972 42.804 -28.351 1.00 20.08 198 GLY B C 1
ATOM 1631 O O . GLY B 1 154 ? 66.186 42.707 -28.425 1.00 20.67 198 GLY B O 1
ATOM 1632 N N . VAL B 1 155 ? 64.224 41.969 -27.655 1.00 21.35 199 VAL B N 1
ATOM 1633 C CA . VAL B 1 155 ? 64.790 40.834 -26.995 1.00 20.35 199 VAL B CA 1
ATOM 1634 C C . VAL B 1 155 ? 64.060 39.609 -27.602 1.00 22.01 199 VAL B C 1
ATOM 1635 O O . VAL B 1 155 ? 62.835 39.590 -27.675 1.00 22.68 199 VAL B O 1
ATOM 1639 N N . THR B 1 156 ? 64.824 38.585 -27.957 1.00 24.61 200 THR B N 1
ATOM 1640 C CA . THR B 1 156 ? 64.225 37.381 -28.566 1.00 24.76 200 THR B CA 1
ATOM 1641 C C . THR B 1 156 ? 63.373 36.637 -27.548 1.00 25.91 200 THR B C 1
ATOM 1642 O O . THR B 1 156 ? 63.685 36.637 -26.361 1.00 22.79 200 THR B O 1
ATOM 1646 N N . GLY B 1 157 ? 62.266 36.081 -28.015 1.00 21.16 201 GLY B N 1
ATOM 1647 C CA . GLY B 1 157 ? 61.331 35.321 -27.172 1.00 21.10 201 GLY B CA 1
ATOM 1648 C C . GLY B 1 157 ? 61.971 34.065 -26.594 1.00 22.65 201 GLY B C 1
ATOM 1649 O O . GLY B 1 157 ? 63.172 33.777 -26.839 1.00 21.14 201 GLY B O 1
ATOM 1650 N N . GLY B 1 158 ? 61.196 33.321 -25.816 1.00 21.74 202 GLY B N 1
ATOM 1651 C CA . GLY B 1 158 ? 61.714 32.080 -25.238 1.00 24.73 202 GLY B CA 1
ATOM 1652 C C . GLY B 1 158 ? 62.151 32.141 -23.796 1.00 23.72 202 GLY B C 1
ATOM 1653 O O . GLY B 1 158 ? 62.594 31.125 -23.247 1.00 21.44 202 GLY B O 1
ATOM 1654 N N . GLU B 1 159 ? 62.048 33.311 -23.151 1.00 25.57 203 GLU B N 1
ATOM 1655 C CA . GLU B 1 159 ? 62.271 33.348 -21.676 1.00 25.57 203 GLU B CA 1
ATOM 1656 C C . GLU B 1 159 ? 61.199 32.512 -20.975 1.00 25.54 203 GLU B C 1
ATOM 1657 O O . GLU B 1 159 ? 60.001 32.493 -21.369 1.00 24.72 203 GLU B O 1
ATOM 1663 N N . SER B 1 160 ? 61.621 31.787 -19.948 1.00 28.04 204 SER B N 1
ATOM 1664 C CA . SER B 1 160 ? 60.694 30.968 -19.169 1.00 31.16 204 SER B CA 1
ATOM 1665 C C . SER B 1 160 ? 60.378 31.608 -17.796 1.00 29.86 204 SER B C 1
ATOM 1666 O O . SER B 1 160 ? 61.251 32.160 -17.142 1.00 29.53 204 SER B O 1
ATOM 1669 N N . GLY B 1 161 ? 59.134 31.505 -17.374 1.00 33.50 205 GLY B N 1
ATOM 1670 C CA . GLY B 1 161 ? 58.784 31.734 -15.992 1.00 32.73 205 GLY B CA 1
ATOM 1671 C C . GLY B 1 161 ? 57.808 30.680 -15.453 1.00 29.87 205 GLY B C 1
ATOM 1672 O O . GLY B 1 161 ? 57.228 29.944 -16.246 1.00 29.09 205 GLY B O 1
ATOM 1673 N N . ALA B 1 162 ? 57.640 30.626 -14.118 1.00 28.79 206 ALA B N 1
ATOM 1674 C CA . ALA B 1 162 ? 56.666 29.747 -13.499 1.00 30.99 206 ALA B CA 1
ATOM 1675 C C . ALA B 1 162 ? 55.243 30.034 -14.022 1.00 31.26 206 ALA B C 1
ATOM 1676 O O . ALA B 1 162 ? 54.925 31.164 -14.258 1.00 34.31 206 ALA B O 1
ATOM 1678 N N . ARG B 1 163 ? 54.434 28.998 -14.256 1.00 30.42 207 ARG B N 1
ATOM 1679 C CA . ARG B 1 163 ? 53.083 29.184 -14.849 1.00 35.72 207 ARG B CA 1
ATOM 1680 C C . ARG B 1 163 ? 52.152 27.963 -14.724 1.00 35.48 207 ARG B C 1
ATOM 1681 O O . ARG B 1 163 ? 52.655 26.860 -14.428 1.00 40.62 207 ARG B O 1
#

InterPro domains:
  IPR040888 PilN biogenesis protein dimerization domain [PF18222] (97-201)
  IPR052534 Extracellular DNA Utilization and Secretion System Component [PTHR40278] (1-200)

CATH classification: 3.30.70.2830

Organism: Thermus thermophilus (strain ATCC 27634 / DSM 579 / HB8) (NCBI:txid300852)

Solvent-accessible surface area: 11573 Å² total; per-residue (Å²): 156,20,26,96,22,46,3,15,2,29,0,1,30,45,8,50,30,88,74,76,158,61,45,8,12,3,124,21,2,49,43,102,44,3,50,118,117,41,4,26,144,30,18,156,132,42,25,12,126,33,50,148,2,84,0,12,1,41,1,91,4,18,0,115,35,153,68,1,13,52,116,0,26,152,16,0,103,114,16,117,69,7,6,19,66,89,95,26,48,66,87,45,156,76,119,54,30,59,50,6,21,0,76,0,0,0,19,54,90,83,74,99,29,100,11,19,2,17,0,1,40,47,6,40,115,96,90,16,26,6,131,22,3,55,43,90,40,3,50,124,111,39,7,46,139,36,27,149,134,45,28,12,128,36,50,193,2,80,0,9,2,19,1,92,2,21,0,106,38,149,74,4,11,42,119,3,24,145,19,0,106,110,19,115,160,7,5,25,80,92,90,26,47,66,103,36,148,80,115,52,17,68,47,6,21,0,84,0,0,6,29,30,75,65,80,30,118,252

Radius of gyration: 17.96 Å; Cα contacts (8 Å, |Δi|>4): 436; chains: 2; bounding box: 38×48×53 Å